Protein AF-A0AAV4FF34-F1 (afdb_monomer)

Foldseek 3Di:
DDDDDPDADDPPDPCRQVVQVVLVVVLVVVVCVVDPDVAAPVHPPDGQWDDDRPDIDGDHPDDDPVVSSQVSCVVSVDHDPPVPDDDDDDDPVDDPQQQDDDPHARPNQVSRLVVLLVVLVVQLVVCCCVVPVDPPDDPVVVVVCSVVGRVCSNCPVVVPHPDDPVVVVVSVVSSVVSSD

pLDDT: mean 90.12, std 7.84, range [55.66, 97.56]

InterPro domains:
  IPR000477 Reverse transcriptase domain [PF00078] (5-99)
  IPR000477 Reverse transcriptase domain [PS50878] (1-102)
  IPR043502 DNA/RNA polymerase superfamily [SSF56672] (5-92)

Organism: NCBI:txid1093978

Sequence (180 aa):
MPFMSNVGTPQGDSLSPVLFTIYLENALRDIRTTLPEPNSSYGREIPSEIAYADDVDFIGHDYANIAKIQETLEKYQLKVNTDKTEFTLLLKSEEDWKKVKKVGSLIDDNEDIERRKQLSFTALSRLNNLWLKDNKIKTATKVILYKSLVKSILLYNCSTWALTHTEEEKLNAFHRKQLK

Secondary structure (DSSP, 8-state):
-PPP--SS--TT-SSHHHHHHHHHHHHHHHHHHHSS-SS-TT-SSS-SEEEETTEEEE-SSS---HHHHHHHHHTTT----GGG-------TT--GGGG-EETTEESSHHHHHHHHHHHHHHHHHHTHIIIII--SS-HHHHHHHHIIIIIHHHTTTGGG----HHHHHHHHHHHHHTT-

Radius of gyration: 21.9 Å; Cα contacts (8 Å, |Δi|>4): 112; chains: 1; bounding box: 51×27×59 Å

Structure (mmCIF, N/CA/C/O backbone):
data_AF-A0AAV4FF34-F1
#
_entry.id   AF-A0AAV4FF34-F1
#
loop_
_atom_site.group_PDB
_atom_site.id
_atom_site.type_symbol
_atom_site.label_atom_id
_atom_site.label_alt_id
_atom_site.label_comp_id
_atom_site.label_asym_id
_atom_site.label_entit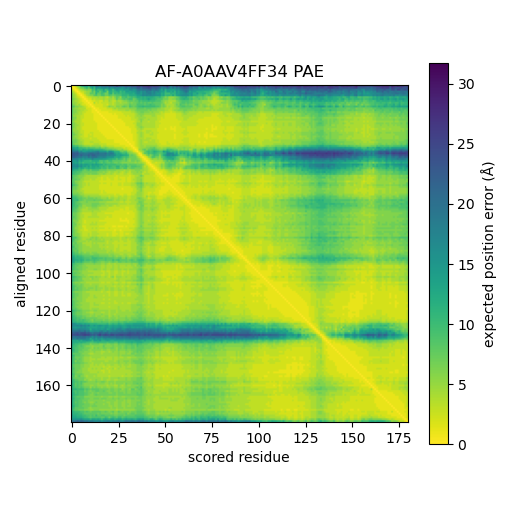y_id
_atom_site.label_seq_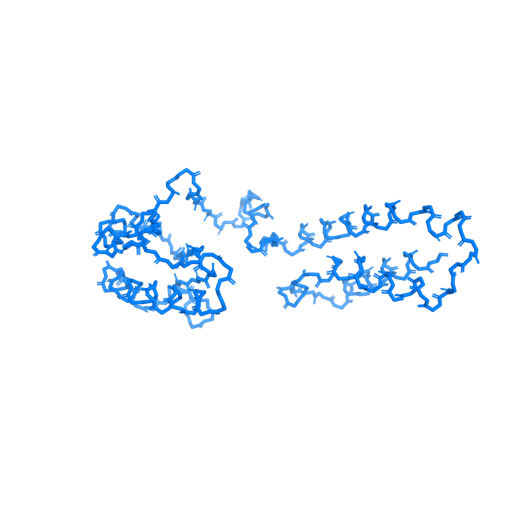id
_atom_site.pdbx_PDB_ins_code
_atom_site.Cartn_x
_atom_site.Cartn_y
_atom_site.Cartn_z
_atom_site.occupancy
_atom_site.B_iso_or_equiv
_atom_site.auth_seq_id
_atom_site.auth_comp_id
_atom_site.auth_asym_id
_atom_site.auth_atom_id
_atom_site.pdbx_PDB_model_num
ATOM 1 N N . MET A 1 1 ? -28.820 6.078 -32.213 1.00 55.66 1 MET A N 1
ATOM 2 C CA . MET A 1 1 ? -27.748 5.140 -32.609 1.00 55.66 1 MET A CA 1
ATOM 3 C C . MET A 1 1 ? -26.871 4.885 -31.395 1.00 55.66 1 MET A C 1
ATOM 5 O O . MET A 1 1 ? -26.610 5.857 -30.694 1.00 55.66 1 MET A O 1
ATOM 9 N N . PRO A 1 2 ? -26.475 3.637 -31.097 1.00 78.00 2 PRO A N 1
ATOM 10 C CA . PRO A 1 2 ? -25.522 3.378 -30.022 1.00 78.00 2 PRO A CA 1
ATOM 11 C C . PRO A 1 2 ? -24.141 3.938 -30.398 1.00 78.00 2 PRO A C 1
ATOM 13 O O . PRO A 1 2 ? -23.734 3.863 -31.557 1.00 78.00 2 PRO A O 1
ATOM 16 N N . PHE A 1 3 ? -23.438 4.520 -29.426 1.00 79.19 3 PHE A N 1
ATOM 17 C CA . PHE A 1 3 ? -22.052 4.958 -29.595 1.00 79.19 3 PHE A CA 1
ATOM 18 C C . PHE A 1 3 ? -21.136 3.729 -29.571 1.00 79.19 3 PHE A C 1
ATOM 20 O O . PHE A 1 3 ? -21.174 2.959 -28.614 1.00 79.19 3 PHE A O 1
ATOM 27 N N . MET A 1 4 ? -20.329 3.531 -30.617 1.00 80.31 4 MET A N 1
ATOM 28 C CA . MET A 1 4 ? -19.330 2.459 -30.647 1.00 80.31 4 MET A CA 1
ATOM 29 C C . MET A 1 4 ? -18.053 2.916 -29.943 1.00 80.31 4 MET A C 1
ATOM 31 O O . MET A 1 4 ? -17.486 3.948 -30.302 1.00 80.31 4 MET A O 1
ATOM 35 N N . SER A 1 5 ? -17.600 2.138 -28.960 1.00 79.88 5 SER A N 1
ATOM 36 C CA . SER A 1 5 ? -16.275 2.300 -28.363 1.00 79.88 5 SER A CA 1
ATOM 37 C C . SER A 1 5 ? -15.298 1.371 -29.073 1.00 79.88 5 SER A C 1
ATOM 39 O O . SER A 1 5 ? -15.450 0.155 -29.001 1.00 79.88 5 SER A O 1
ATOM 41 N N . ASN A 1 6 ? -14.312 1.943 -29.763 1.00 82.31 6 ASN A N 1
ATOM 42 C CA . ASN A 1 6 ? -13.320 1.183 -30.534 1.00 82.31 6 ASN A CA 1
ATOM 43 C C . ASN A 1 6 ? -11.992 0.991 -29.783 1.00 82.31 6 ASN A C 1
ATOM 45 O O . ASN A 1 6 ? -11.137 0.244 -30.247 1.00 82.31 6 ASN A O 1
ATOM 49 N N . VAL A 1 7 ? -11.802 1.682 -28.653 1.00 84.06 7 VAL A N 1
ATOM 50 C CA . VAL A 1 7 ? -10.577 1.641 -27.843 1.00 84.06 7 VAL A CA 1
ATOM 51 C C . VAL A 1 7 ? -10.954 1.568 -26.367 1.00 84.06 7 VAL A C 1
ATOM 53 O O . VAL A 1 7 ? -11.862 2.267 -25.917 1.00 84.06 7 VAL A O 1
ATOM 56 N N . GLY A 1 8 ? -10.233 0.730 -25.624 1.00 86.00 8 GLY A N 1
ATOM 57 C CA . GLY A 1 8 ? -10.429 0.526 -24.193 1.00 86.00 8 GLY A CA 1
ATOM 58 C C . GLY A 1 8 ? -11.494 -0.516 -23.853 1.00 86.00 8 GLY A C 1
ATOM 59 O O . GLY A 1 8 ? -12.148 -1.096 -24.719 1.00 86.00 8 GLY A O 1
ATOM 60 N N . THR A 1 9 ? -11.643 -0.764 -22.556 1.00 89.00 9 THR A N 1
ATOM 61 C CA . THR A 1 9 ? -12.609 -1.710 -21.997 1.00 89.00 9 THR A CA 1
ATOM 62 C C . THR A 1 9 ? -13.675 -0.955 -21.187 1.00 89.00 9 THR A C 1
ATOM 64 O O . THR A 1 9 ? -13.375 0.095 -20.608 1.00 89.00 9 THR A O 1
ATOM 67 N N . PRO A 1 10 ? -14.940 -1.417 -21.143 1.00 89.69 10 PRO A N 1
ATOM 68 C CA . PRO A 1 10 ? -15.988 -0.726 -20.394 1.00 89.69 10 PRO A CA 1
ATOM 69 C C . PRO A 1 10 ? -15.708 -0.715 -18.886 1.00 89.69 10 PRO A C 1
ATOM 71 O O . PRO A 1 10 ? -15.496 -1.765 -18.276 1.00 89.69 10 PRO A O 1
ATOM 74 N N . GLN A 1 11 ? -15.753 0.459 -18.254 1.00 88.88 11 GLN A N 1
ATOM 75 C CA . GLN A 1 11 ? -15.644 0.556 -16.797 1.00 88.88 11 GLN A CA 1
ATOM 76 C C . GLN A 1 11 ? -16.889 -0.043 -16.128 1.00 88.88 11 GLN A C 1
ATOM 78 O O . GLN A 1 11 ? -18.016 0.279 -16.497 1.00 88.88 11 GLN A O 1
ATOM 83 N N . GLY A 1 12 ? -16.678 -0.907 -15.132 1.00 90.38 12 GLY A N 1
ATOM 84 C CA . GLY A 1 12 ? -17.750 -1.608 -14.417 1.00 90.38 12 GLY A CA 1
ATOM 85 C C . GLY A 1 12 ? -18.105 -2.987 -14.983 1.00 90.38 12 GLY A C 1
ATOM 86 O O . GLY A 1 12 ? -18.835 -3.725 -14.326 1.00 90.38 12 GLY A O 1
ATOM 87 N N . ASP A 1 13 ? -17.563 -3.369 -16.144 1.00 93.31 13 ASP A N 1
ATOM 88 C CA . ASP A 1 13 ? -17.635 -4.753 -16.616 1.00 93.31 13 ASP A CA 1
ATOM 89 C C . ASP A 1 13 ? -16.657 -5.631 -15.818 1.00 93.31 13 ASP A C 1
ATOM 91 O O . ASP A 1 13 ? -15.498 -5.269 -15.606 1.00 93.31 13 ASP A O 1
ATOM 95 N N . SER A 1 14 ? -17.130 -6.794 -15.370 1.00 94.62 14 SER A N 1
ATOM 96 C CA . SER A 1 14 ? -16.353 -7.756 -14.583 1.00 94.62 14 SER A CA 1
ATOM 97 C C . SER A 1 14 ? -15.106 -8.305 -15.289 1.00 94.62 14 SER A C 1
ATOM 99 O O . SER A 1 14 ? -14.160 -8.698 -14.610 1.00 94.62 14 SER A O 1
ATOM 101 N N . LEU A 1 15 ? -15.083 -8.335 -16.627 1.00 94.81 15 LEU A N 1
ATOM 102 C CA . LEU A 1 15 ? -13.946 -8.831 -17.410 1.00 94.81 15 LEU A CA 1
ATOM 103 C C . LEU A 1 15 ? -12.911 -7.744 -17.708 1.00 94.81 15 LEU A C 1
ATOM 105 O O . LEU A 1 15 ? -11.736 -8.061 -17.904 1.00 94.81 15 LEU A O 1
ATOM 109 N N . SER A 1 16 ? -13.318 -6.473 -17.715 1.00 94.62 16 SER A N 1
ATOM 110 C CA . SER A 1 16 ? -12.446 -5.348 -18.066 1.00 94.62 16 SER A CA 1
ATOM 111 C C . SER A 1 16 ? -11.141 -5.290 -17.264 1.00 94.62 16 SER A C 1
ATOM 113 O O . SER A 1 16 ? -10.102 -5.104 -17.901 1.00 94.62 16 SER A O 1
ATOM 115 N N . PRO A 1 17 ? -11.127 -5.485 -15.926 1.00 94.38 17 PRO A N 1
ATOM 116 C CA . PRO A 1 17 ? -9.884 -5.462 -15.157 1.00 94.38 17 PRO A CA 1
ATOM 117 C C . PRO A 1 17 ? -8.917 -6.570 -15.578 1.00 94.38 17 PRO A C 1
ATOM 119 O O . PRO A 1 17 ? -7.737 -6.309 -15.775 1.00 94.38 17 PRO A O 1
ATOM 122 N N . VAL A 1 18 ? -9.421 -7.792 -15.779 1.00 94.75 18 VAL A N 1
ATOM 123 C CA . VAL A 1 18 ? -8.594 -8.948 -16.158 1.00 94.75 18 VAL A CA 1
ATOM 124 C C . VAL A 1 18 ? -8.000 -8.752 -17.550 1.00 94.75 18 VAL A C 1
ATOM 126 O O . VAL A 1 18 ? -6.806 -8.972 -17.749 1.00 94.75 18 VAL A O 1
ATOM 129 N N . LEU A 1 19 ? -8.815 -8.295 -18.507 1.00 94.88 19 LEU A N 1
ATOM 130 C CA . LEU A 1 19 ? -8.357 -7.996 -19.864 1.00 94.88 19 LEU A CA 1
ATOM 131 C C . LEU A 1 19 ? -7.291 -6.899 -19.865 1.00 94.88 19 LEU A C 1
ATOM 133 O O . LEU A 1 19 ? -6.278 -7.038 -20.548 1.00 94.88 19 LEU A O 1
ATOM 137 N N . PHE A 1 20 ? -7.491 -5.842 -19.075 1.00 94.44 20 PHE A N 1
ATOM 138 C CA . PHE A 1 20 ? -6.508 -4.774 -18.937 1.00 94.44 20 PHE A CA 1
ATOM 139 C C . PHE A 1 20 ? -5.196 -5.281 -18.329 1.00 94.44 20 PHE A C 1
ATOM 141 O O . PHE A 1 20 ? -4.137 -4.981 -18.868 1.00 94.44 20 PHE A O 1
ATOM 148 N N . THR A 1 21 ? -5.241 -6.106 -17.277 1.00 94.94 21 THR A N 1
ATOM 149 C CA . THR A 1 21 ? -4.032 -6.695 -16.680 1.00 94.94 21 THR A CA 1
ATOM 150 C C . THR A 1 21 ? -3.264 -7.567 -17.674 1.00 94.94 21 THR A C 1
ATOM 152 O O . THR A 1 21 ? -2.046 -7.447 -17.764 1.00 94.94 21 THR A O 1
ATOM 155 N N . ILE A 1 22 ? -3.949 -8.412 -18.455 1.00 95.44 22 ILE A N 1
ATOM 156 C CA . ILE A 1 22 ? -3.302 -9.239 -19.492 1.00 95.44 22 ILE A CA 1
ATOM 157 C C . ILE A 1 22 ? -2.654 -8.352 -20.561 1.00 95.44 22 ILE A C 1
ATOM 159 O O . ILE A 1 22 ? -1.528 -8.610 -20.987 1.00 95.44 22 ILE A O 1
ATOM 163 N N . TYR A 1 23 ? -3.361 -7.304 -20.986 1.00 95.81 23 TYR A N 1
ATOM 164 C CA . TYR A 1 23 ? -2.869 -6.364 -21.985 1.00 95.81 23 TYR A CA 1
ATOM 165 C C . TYR A 1 23 ? -1.632 -5.600 -21.497 1.00 95.81 23 TYR A C 1
ATOM 167 O O . TYR A 1 23 ? -0.625 -5.538 -22.204 1.00 95.81 23 TYR A O 1
ATOM 175 N N . LEU A 1 24 ? -1.686 -5.074 -20.271 1.00 95.69 24 LEU A N 1
ATOM 176 C CA . LEU A 1 24 ? -0.581 -4.358 -19.643 1.00 95.69 24 LEU A CA 1
ATOM 177 C C . LEU A 1 24 ? 0.631 -5.271 -19.435 1.00 95.69 24 LEU A C 1
ATOM 179 O O . LEU A 1 24 ? 1.738 -4.874 -19.771 1.00 95.69 24 LEU A O 1
ATOM 183 N N . GLU A 1 25 ? 0.441 -6.507 -18.968 1.00 95.31 25 GLU A N 1
ATOM 184 C CA . GLU A 1 25 ? 1.533 -7.480 -18.819 1.00 95.31 25 GLU A CA 1
ATOM 185 C C . GLU A 1 25 ? 2.237 -7.759 -20.153 1.00 95.31 25 GLU A C 1
ATOM 187 O O . GLU A 1 25 ? 3.461 -7.876 -20.192 1.00 95.31 25 GLU A O 1
ATOM 192 N N . ASN A 1 26 ? 1.499 -7.819 -21.266 1.00 95.38 26 ASN A N 1
ATOM 193 C CA . ASN A 1 26 ? 2.127 -7.965 -22.577 1.00 95.38 26 ASN A CA 1
ATOM 194 C C . ASN A 1 26 ? 3.022 -6.761 -22.922 1.00 95.38 26 ASN A C 1
ATOM 196 O O . ASN A 1 26 ? 4.128 -6.950 -23.420 1.00 95.38 26 ASN A O 1
ATOM 200 N N . ALA A 1 27 ? 2.587 -5.540 -22.603 1.00 95.00 27 ALA A N 1
ATOM 201 C CA . ALA A 1 27 ? 3.406 -4.342 -22.780 1.00 95.00 27 ALA A CA 1
ATOM 202 C C . ALA A 1 27 ? 4.623 -4.307 -21.832 1.00 95.00 27 ALA A C 1
ATOM 204 O O . ALA A 1 27 ? 5.723 -3.932 -22.242 1.00 95.00 27 ALA A O 1
ATOM 205 N N . LEU A 1 28 ? 4.453 -4.749 -20.581 1.00 93.56 28 LEU A N 1
ATOM 206 C CA . LEU A 1 28 ? 5.531 -4.836 -19.592 1.00 93.56 28 LEU A CA 1
ATOM 207 C C . LEU A 1 28 ? 6.606 -5.847 -20.001 1.00 93.56 28 LEU A C 1
ATOM 209 O O . LEU A 1 28 ? 7.790 -5.591 -19.796 1.00 93.56 28 LEU A O 1
ATOM 213 N N . ARG A 1 29 ? 6.246 -6.961 -20.652 1.00 93.06 29 ARG A N 1
ATOM 214 C CA . ARG A 1 29 ? 7.235 -7.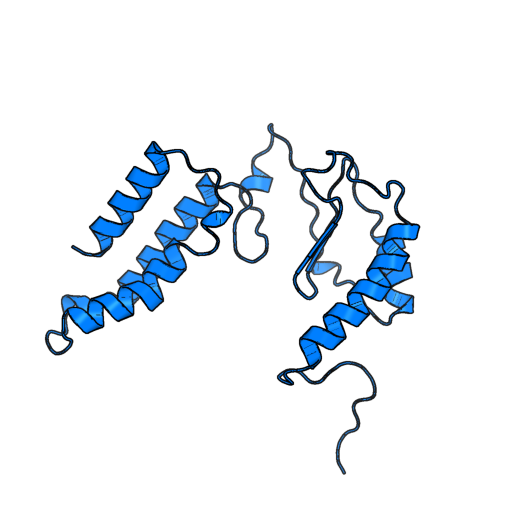906 -21.204 1.00 93.06 29 ARG A CA 1
ATOM 215 C C . ARG A 1 29 ? 8.183 -7.238 -22.186 1.00 93.06 29 ARG A C 1
ATOM 217 O O . ARG A 1 29 ? 9.389 -7.444 -22.074 1.00 93.06 29 ARG A O 1
ATOM 224 N N . ASP A 1 30 ? 7.660 -6.412 -23.084 1.00 93.31 30 ASP A N 1
ATOM 225 C CA . ASP A 1 30 ? 8.497 -5.661 -24.016 1.00 93.31 30 ASP A CA 1
ATOM 226 C C . ASP A 1 30 ? 9.367 -4.644 -23.278 1.00 93.31 30 ASP A C 1
ATOM 228 O O . ASP A 1 30 ? 10.564 -4.569 -23.554 1.00 93.31 30 ASP A O 1
ATOM 232 N N . ILE A 1 31 ? 8.823 -3.931 -22.284 1.00 91.19 31 ILE A N 1
ATOM 233 C CA . ILE A 1 31 ? 9.609 -3.011 -21.444 1.00 91.19 31 ILE A CA 1
ATOM 234 C C . ILE A 1 31 ? 10.779 -3.745 -20.787 1.00 91.19 31 ILE A C 1
ATOM 236 O O . ILE A 1 31 ? 11.908 -3.259 -20.846 1.00 91.19 31 ILE A O 1
ATOM 240 N N . ARG A 1 32 ? 10.564 -4.941 -20.233 1.00 89.12 32 ARG A N 1
ATOM 241 C CA . ARG A 1 32 ? 11.621 -5.733 -19.583 1.00 89.12 32 ARG A CA 1
ATOM 242 C C . ARG A 1 32 ? 12.756 -6.103 -20.543 1.00 89.12 32 ARG A C 1
ATOM 244 O O . ARG A 1 32 ? 13.902 -6.145 -20.113 1.00 89.12 32 ARG A O 1
ATOM 251 N N . THR A 1 33 ? 12.488 -6.281 -21.842 1.00 87.19 33 THR A N 1
ATOM 252 C CA . THR A 1 33 ? 13.562 -6.484 -22.843 1.00 87.19 33 THR A CA 1
ATOM 253 C C . THR A 1 33 ? 14.426 -5.240 -23.064 1.00 87.19 33 THR A C 1
ATOM 255 O O . THR A 1 33 ? 15.545 -5.329 -23.567 1.00 87.19 33 THR A O 1
ATOM 258 N N . THR A 1 34 ? 13.909 -4.067 -22.700 1.00 79.38 34 THR A N 1
ATOM 259 C CA . THR A 1 34 ? 14.596 -2.788 -22.858 1.00 79.38 34 THR A CA 1
ATOM 260 C C . THR A 1 34 ? 15.385 -2.354 -21.624 1.00 79.38 34 THR A C 1
ATOM 262 O O . THR A 1 34 ? 16.206 -1.436 -21.747 1.00 79.38 34 THR A O 1
ATOM 265 N N . LEU A 1 35 ? 15.143 -2.983 -20.471 1.00 75.31 35 LEU A N 1
ATOM 266 C CA . LEU A 1 35 ? 15.808 -2.685 -19.207 1.00 75.31 35 LEU A CA 1
ATOM 267 C C . LEU A 1 35 ? 17.119 -3.487 -19.071 1.00 75.31 35 LEU A C 1
ATOM 269 O O . LEU A 1 35 ? 17.202 -4.616 -19.552 1.00 75.31 35 LEU A O 1
ATOM 273 N N . PRO A 1 36 ? 18.164 -2.902 -18.457 1.00 62.97 36 PRO A N 1
ATOM 274 C CA . PRO A 1 36 ? 19.517 -3.464 -18.460 1.00 62.97 36 PRO A CA 1
ATOM 275 C C . PRO A 1 36 ? 19.678 -4.735 -17.613 1.00 62.97 36 PRO A C 1
ATOM 277 O O . PRO A 1 36 ? 20.542 -5.550 -17.929 1.00 62.97 36 PRO A O 1
ATOM 280 N N . GLU A 1 37 ? 18.857 -4.935 -16.577 1.00 66.69 37 GLU A N 1
ATOM 281 C CA . GLU A 1 37 ? 18.932 -6.115 -15.713 1.00 66.69 37 GLU A CA 1
ATOM 282 C C . GLU A 1 37 ? 17.602 -6.888 -15.710 1.00 66.69 37 GLU A C 1
ATOM 284 O O . GLU A 1 37 ? 16.578 -6.352 -15.284 1.00 66.69 37 GLU A O 1
ATOM 289 N N . PRO A 1 38 ? 17.584 -8.164 -16.149 1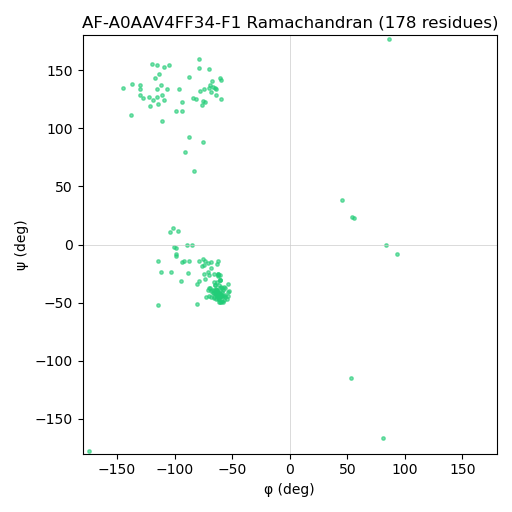.00 58.69 38 PRO A N 1
ATOM 290 C CA . PRO A 1 38 ? 16.386 -9.002 -16.068 1.00 58.69 38 PRO A CA 1
ATOM 291 C C . PRO A 1 38 ? 16.086 -9.464 -14.633 1.00 58.69 38 PRO A C 1
ATOM 293 O O . PRO A 1 38 ? 14.998 -9.964 -14.363 1.00 58.69 38 PRO A O 1
ATOM 296 N N . ASN A 1 39 ? 17.051 -9.312 -13.720 1.00 64.81 39 ASN A N 1
ATOM 297 C CA . ASN A 1 39 ? 16.944 -9.664 -12.310 1.00 64.81 39 ASN A CA 1
ATOM 298 C C . ASN A 1 39 ? 17.040 -8.399 -11.458 1.00 64.81 39 ASN A C 1
ATOM 300 O O . ASN A 1 39 ? 17.667 -7.426 -11.859 1.00 64.81 39 ASN A O 1
ATOM 304 N N . SER A 1 40 ? 16.457 -8.431 -10.265 1.00 76.69 40 SER A N 1
ATOM 305 C CA . SER A 1 40 ? 16.599 -7.332 -9.315 1.00 76.69 40 SER A CA 1
ATOM 306 C C . SER A 1 40 ? 18.036 -7.173 -8.836 1.00 76.69 40 SER A C 1
ATOM 308 O O . SER A 1 40 ? 18.673 -8.145 -8.412 1.00 76.69 40 SER A O 1
ATOM 310 N N . SER A 1 41 ? 18.501 -5.924 -8.816 1.00 79.00 41 SER A N 1
ATOM 311 C CA . SER A 1 41 ? 19.799 -5.535 -8.262 1.00 79.00 41 SER A CA 1
ATOM 312 C C . SER A 1 41 ? 19.912 -5.816 -6.752 1.00 79.00 41 SER A C 1
ATOM 314 O O . SER A 1 41 ? 21.007 -5.856 -6.200 1.00 79.00 41 SER A O 1
ATOM 316 N N . TYR A 1 42 ? 18.785 -6.089 -6.086 1.00 81.38 42 TYR A N 1
ATOM 317 C CA . TYR A 1 42 ? 18.692 -6.441 -4.667 1.00 81.38 42 TYR A CA 1
ATOM 318 C C . TYR A 1 42 ? 18.498 -7.951 -4.422 1.00 81.38 42 TYR A C 1
ATOM 320 O O . TYR A 1 42 ? 18.155 -8.372 -3.318 1.00 81.38 42 TYR A O 1
ATOM 328 N N . GLY A 1 43 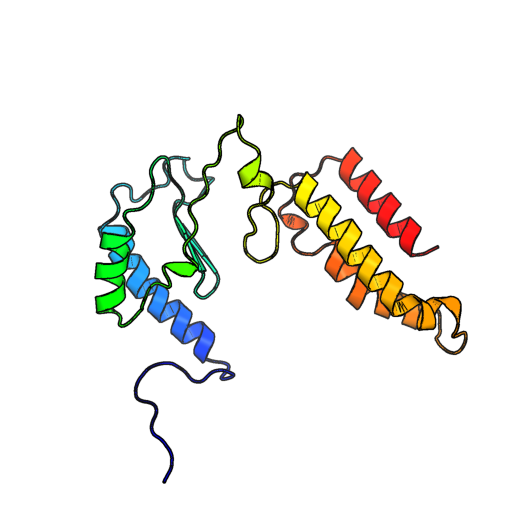? 18.717 -8.793 -5.437 1.00 80.50 43 GLY A N 1
ATOM 329 C CA . GLY A 1 43 ? 18.556 -10.244 -5.335 1.00 80.50 43 GLY A CA 1
ATOM 330 C C . GLY A 1 43 ? 17.102 -10.707 -5.478 1.00 80.50 43 GLY A C 1
ATOM 331 O O . GLY A 1 43 ? 16.236 -9.974 -5.936 1.00 80.50 43 GLY A O 1
ATOM 332 N N . ARG A 1 44 ? 16.810 -11.966 -5.123 1.00 77.44 44 ARG A N 1
ATOM 333 C CA . ARG A 1 44 ? 15.472 -12.563 -5.344 1.00 77.44 44 ARG A CA 1
ATOM 334 C C . ARG A 1 44 ? 14.393 -12.074 -4.373 1.00 77.44 44 ARG A C 1
ATOM 336 O O . ARG A 1 44 ? 13.226 -12.384 -4.579 1.00 77.44 44 ARG A O 1
ATOM 343 N N . GLU A 1 45 ? 14.786 -11.388 -3.305 1.00 81.50 45 GLU A N 1
ATOM 344 C CA . GLU A 1 45 ? 13.889 -10.994 -2.213 1.00 81.50 45 GLU A CA 1
ATOM 345 C C . GLU A 1 45 ? 13.070 -9.747 -2.554 1.00 81.50 45 GLU A C 1
ATOM 347 O O . GLU A 1 45 ? 11.909 -9.650 -2.163 1.00 81.50 45 GLU A O 1
ATOM 352 N N . ILE A 1 46 ? 13.652 -8.818 -3.317 1.00 83.94 46 ILE A N 1
ATOM 353 C CA . ILE A 1 46 ? 12.993 -7.585 -3.750 1.00 83.94 46 ILE A CA 1
ATOM 354 C C . ILE A 1 46 ? 12.835 -7.654 -5.268 1.00 83.94 46 ILE A C 1
ATOM 356 O O . ILE A 1 46 ? 13.846 -7.779 -5.950 1.00 83.94 46 ILE A O 1
ATOM 360 N N . PRO A 1 47 ? 11.620 -7.584 -5.829 1.00 86.69 47 PRO A N 1
ATOM 361 C CA . PRO A 1 47 ? 11.432 -7.564 -7.276 1.00 86.69 47 PRO A CA 1
ATOM 362 C C . PRO A 1 47 ? 11.911 -6.235 -7.886 1.00 86.69 47 PRO A C 1
ATOM 364 O O . PRO A 1 47 ? 11.857 -5.194 -7.239 1.00 86.69 47 PRO A O 1
ATOM 367 N N . SER A 1 48 ? 12.351 -6.260 -9.146 1.00 86.69 48 SER A N 1
ATOM 368 C CA . SER A 1 48 ? 12.733 -5.055 -9.905 1.00 86.69 48 SER A CA 1
ATOM 369 C C . SER A 1 48 ? 11.534 -4.274 -10.449 1.00 86.69 48 SER A C 1
ATOM 371 O O . SER A 1 48 ? 11.679 -3.130 -10.873 1.00 86.69 48 SER A O 1
ATOM 373 N N . GLU A 1 49 ? 10.354 -4.890 -10.447 1.00 89.88 49 GLU A N 1
ATOM 374 C CA . GLU A 1 49 ? 9.106 -4.326 -10.948 1.00 89.88 49 GLU A CA 1
ATOM 375 C C . GLU A 1 49 ? 7.949 -4.808 -10.067 1.00 89.88 49 GLU A C 1
ATOM 377 O O . GLU A 1 49 ? 7.856 -5.995 -9.740 1.00 89.88 49 GLU A O 1
ATOM 382 N N . ILE A 1 50 ? 7.063 -3.894 -9.681 1.00 90.44 50 ILE A N 1
ATOM 383 C CA . ILE A 1 50 ? 5.823 -4.194 -8.962 1.00 90.44 50 ILE A CA 1
ATOM 384 C C . ILE A 1 50 ? 4.687 -3.481 -9.688 1.00 90.44 50 ILE A C 1
ATOM 386 O O . ILE A 1 50 ? 4.808 -2.305 -10.017 1.00 90.44 50 ILE A O 1
ATOM 390 N N . ALA A 1 51 ? 3.578 -4.180 -9.921 1.00 92.50 51 ALA A N 1
ATOM 391 C CA . ALA A 1 51 ? 2.419 -3.625 -10.610 1.00 92.50 51 ALA A CA 1
ATOM 392 C C . ALA A 1 51 ? 1.125 -3.884 -9.827 1.00 92.50 51 ALA A C 1
ATOM 394 O O . ALA A 1 51 ? 0.887 -4.993 -9.341 1.00 92.50 51 ALA A O 1
ATOM 395 N N . TYR A 1 52 ? 0.270 -2.867 -9.741 1.00 92.75 52 TYR A N 1
ATOM 396 C CA . TYR A 1 52 ? -1.082 -2.950 -9.201 1.00 92.75 52 TYR A CA 1
ATOM 397 C C . TYR A 1 52 ? -2.042 -2.146 -10.083 1.00 92.75 52 TYR A C 1
ATOM 399 O O . TYR A 1 52 ? -2.002 -0.921 -10.101 1.00 92.75 52 TYR A O 1
ATOM 407 N N . ALA A 1 53 ? -2.942 -2.839 -10.788 1.00 92.12 53 ALA A N 1
ATOM 408 C CA . ALA A 1 53 ? -3.787 -2.231 -11.819 1.00 92.12 53 ALA A CA 1
ATOM 409 C C . ALA A 1 53 ? -2.943 -1.458 -12.855 1.00 92.12 53 ALA A C 1
ATOM 411 O O . ALA A 1 53 ? -2.195 -2.097 -13.588 1.00 92.12 53 ALA A O 1
ATOM 412 N N . ASP A 1 54 ? -3.081 -0.134 -12.943 1.00 92.62 54 ASP A N 1
ATOM 413 C CA . ASP A 1 54 ? -2.302 0.754 -13.814 1.00 92.62 54 ASP A CA 1
ATOM 414 C C . ASP A 1 54 ? -1.046 1.344 -13.150 1.00 92.62 54 ASP A C 1
ATOM 416 O O . ASP A 1 54 ? -0.174 1.849 -13.859 1.00 92.62 54 ASP A O 1
ATOM 420 N N . ASP A 1 55 ? -0.922 1.251 -11.823 1.00 93.44 55 ASP A N 1
ATOM 421 C CA . ASP A 1 55 ? 0.266 1.697 -11.097 1.00 93.44 55 ASP A CA 1
ATOM 422 C C . ASP A 1 55 ? 1.395 0.671 -11.281 1.00 93.44 55 ASP A C 1
ATOM 424 O O . ASP A 1 55 ? 1.260 -0.495 -10.900 1.00 93.44 55 ASP A O 1
ATOM 428 N N . VAL A 1 56 ? 2.523 1.103 -11.852 1.00 93.38 56 VAL A N 1
ATOM 429 C CA . VAL A 1 56 ? 3.727 0.280 -12.042 1.00 93.38 56 VAL A CA 1
ATOM 430 C C . VAL A 1 56 ? 4.932 1.014 -11.467 1.00 93.38 56 VAL A C 1
ATOM 432 O O . VAL A 1 56 ? 5.207 2.154 -11.839 1.00 93.38 56 VAL A O 1
ATOM 435 N N . ASP A 1 57 ? 5.663 0.340 -10.585 1.00 92.25 57 ASP A N 1
ATOM 436 C CA . ASP A 1 57 ? 6.874 0.833 -9.940 1.00 92.25 57 ASP A CA 1
ATOM 437 C C . ASP A 1 57 ? 8.083 -0.006 -10.367 1.00 92.25 57 ASP A C 1
ATOM 439 O O . ASP A 1 57 ? 8.042 -1.237 -10.336 1.00 92.25 57 ASP A O 1
ATOM 443 N N . PHE A 1 58 ? 9.180 0.668 -10.714 1.00 91.00 58 PHE A N 1
ATOM 444 C CA . PHE A 1 58 ? 10.473 0.045 -10.997 1.00 91.00 58 PHE A CA 1
ATOM 445 C C . PHE A 1 58 ? 11.436 0.315 -9.840 1.00 91.00 58 PHE A C 1
ATOM 447 O O . PHE A 1 58 ? 11.548 1.450 -9.375 1.00 91.00 58 PHE A O 1
ATOM 454 N N . ILE A 1 59 ? 12.136 -0.723 -9.383 1.00 89.69 59 ILE A N 1
ATOM 455 C CA . ILE A 1 59 ? 13.024 -0.683 -8.217 1.00 89.69 59 ILE A CA 1
ATOM 456 C C . ILE A 1 59 ? 14.429 -1.093 -8.655 1.00 89.69 59 ILE A C 1
ATOM 458 O O . ILE A 1 59 ? 14.625 -2.158 -9.238 1.00 89.69 59 ILE A O 1
ATOM 462 N N . GLY A 1 60 ? 15.418 -0.256 -8.349 1.00 88.75 60 GLY A N 1
ATOM 463 C CA . GLY A 1 60 ? 16.814 -0.488 -8.705 1.00 88.75 60 GLY A CA 1
ATOM 464 C C . GLY A 1 60 ? 17.740 0.565 -8.103 1.00 88.75 60 GLY A C 1
ATOM 465 O O . GLY A 1 60 ? 17.297 1.445 -7.366 1.00 88.75 60 GLY A O 1
ATOM 466 N N . HIS A 1 61 ? 19.031 0.465 -8.419 1.00 86.75 61 HIS A N 1
ATOM 467 C CA . HIS A 1 61 ? 20.034 1.444 -7.986 1.00 86.75 61 HIS A CA 1
ATOM 468 C C . HIS A 1 61 ? 19.970 2.765 -8.758 1.00 86.75 61 HIS A C 1
ATOM 470 O O . HIS A 1 61 ? 20.349 3.802 -8.220 1.00 86.75 61 HIS A O 1
ATOM 476 N N . ASP A 1 62 ? 19.461 2.722 -9.988 1.00 85.69 62 ASP A N 1
ATOM 477 C CA . ASP A 1 62 ? 19.332 3.867 -10.879 1.00 85.69 62 ASP A CA 1
ATOM 478 C C . ASP A 1 62 ? 17.868 4.105 -11.250 1.00 85.69 62 ASP A C 1
ATOM 480 O O . ASP A 1 62 ? 17.040 3.188 -11.253 1.00 85.69 62 ASP A O 1
ATOM 484 N N . TYR A 1 63 ? 17.551 5.346 -11.616 1.00 86.62 63 TYR A N 1
ATOM 485 C CA . TYR A 1 63 ? 16.227 5.675 -12.127 1.00 86.62 63 TYR A CA 1
ATOM 486 C C . TYR A 1 63 ? 15.948 4.949 -13.443 1.00 86.62 63 TYR A C 1
ATOM 488 O O . TYR A 1 63 ? 16.758 4.963 -14.374 1.00 86.62 63 TYR A O 1
ATOM 496 N N . ALA A 1 64 ? 14.754 4.365 -13.543 1.00 85.50 64 ALA A N 1
ATOM 497 C CA . ALA A 1 64 ? 14.285 3.780 -14.786 1.00 85.50 64 ALA A CA 1
ATOM 498 C C . ALA A 1 64 ? 14.218 4.843 -15.895 1.00 85.50 64 ALA A C 1
ATOM 500 O O . ALA A 1 64 ? 13.819 5.990 -15.674 1.00 85.50 64 ALA A O 1
ATOM 501 N N . ASN A 1 65 ? 14.584 4.454 -17.117 1.00 88.38 65 ASN A N 1
ATOM 502 C CA . ASN A 1 65 ? 14.527 5.349 -18.267 1.00 88.38 65 ASN A CA 1
ATOM 503 C C . ASN A 1 65 ? 13.069 5.529 -18.729 1.00 88.38 65 ASN A C 1
ATOM 505 O O . ASN A 1 65 ? 12.587 4.804 -19.603 1.00 88.38 65 ASN A O 1
ATOM 509 N N . ILE A 1 66 ? 12.376 6.508 -18.138 1.00 88.69 66 ILE A N 1
ATOM 510 C CA . ILE A 1 66 ? 10.958 6.793 -18.409 1.00 88.69 66 ILE A CA 1
ATOM 511 C C . ILE A 1 66 ? 10.696 7.079 -19.890 1.00 88.69 66 ILE A C 1
ATOM 513 O O . ILE A 1 66 ? 9.684 6.628 -20.416 1.00 88.69 66 ILE A O 1
ATOM 517 N N . ALA A 1 67 ? 11.614 7.751 -20.592 1.00 90.12 67 ALA A N 1
ATOM 518 C CA . ALA A 1 67 ? 11.445 8.034 -22.017 1.00 90.12 67 ALA A CA 1
ATOM 519 C C . ALA A 1 67 ? 11.352 6.742 -22.849 1.00 90.12 67 ALA A C 1
ATOM 521 O O . ALA A 1 67 ? 10.483 6.616 -23.709 1.00 90.12 67 ALA A O 1
ATOM 522 N N . LYS A 1 68 ? 12.194 5.748 -22.541 1.00 89.81 68 LYS A N 1
ATOM 523 C CA . LYS A 1 68 ? 12.183 4.439 -23.215 1.00 89.81 68 LYS A CA 1
ATOM 524 C C . LYS A 1 68 ? 10.942 3.611 -22.869 1.00 89.81 68 LYS A C 1
ATOM 526 O O . LYS A 1 68 ? 10.386 2.923 -23.727 1.00 89.81 68 LYS A O 1
ATOM 531 N N . ILE A 1 69 ? 10.498 3.689 -21.613 1.00 91.25 69 ILE A N 1
ATOM 532 C CA . ILE A 1 69 ? 9.254 3.054 -21.159 1.00 91.25 69 ILE A CA 1
ATOM 533 C C . ILE A 1 69 ? 8.066 3.652 -21.915 1.00 91.25 69 ILE A C 1
ATOM 535 O O . ILE A 1 69 ? 7.248 2.909 -22.452 1.00 91.25 69 ILE A O 1
ATOM 539 N N . GLN A 1 70 ? 8.005 4.980 -22.022 1.00 93.19 70 GLN A N 1
ATOM 540 C CA . GLN A 1 70 ? 6.940 5.676 -22.733 1.00 93.19 70 GLN A CA 1
ATOM 541 C C . GLN A 1 70 ? 6.912 5.302 -24.222 1.00 93.19 70 GLN A C 1
ATOM 543 O O . GLN A 1 70 ? 5.855 4.925 -24.718 1.00 93.19 70 GLN A O 1
ATOM 548 N N . GLU A 1 71 ? 8.060 5.308 -24.907 1.00 93.62 71 GLU A N 1
ATOM 549 C CA . GLU A 1 71 ? 8.162 4.875 -26.311 1.00 93.62 71 GLU A CA 1
ATOM 550 C C . GLU A 1 71 ? 7.634 3.442 -26.510 1.00 93.62 71 GLU A C 1
ATOM 552 O O . GLU A 1 71 ? 7.001 3.118 -27.517 1.00 93.62 71 GLU A O 1
ATOM 557 N N . THR A 1 72 ? 7.877 2.561 -25.537 1.00 93.44 72 THR A N 1
ATOM 558 C CA . THR A 1 72 ? 7.397 1.177 -25.588 1.00 93.44 72 THR A CA 1
ATOM 559 C C . THR A 1 72 ? 5.888 1.099 -25.360 1.00 93.44 72 THR A C 1
ATOM 561 O O . THR A 1 72 ? 5.201 0.436 -26.133 1.00 93.44 72 THR A O 1
ATOM 564 N N . LEU A 1 73 ? 5.351 1.808 -24.363 1.00 94.44 73 LEU A N 1
ATOM 565 C CA . LEU A 1 73 ? 3.913 1.836 -24.057 1.00 94.44 73 LEU A CA 1
ATOM 566 C C . LEU A 1 73 ? 3.072 2.477 -25.166 1.00 94.44 73 LEU A C 1
ATOM 568 O O . LEU A 1 73 ? 1.952 2.030 -25.419 1.00 94.44 73 LEU A O 1
ATOM 572 N N 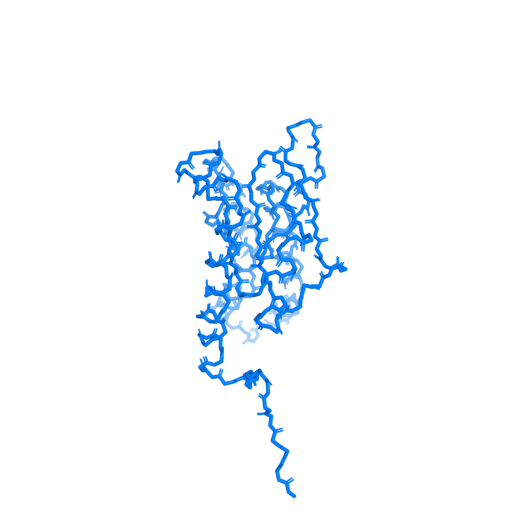. GLU A 1 74 ? 3.615 3.457 -25.887 1.00 94.69 74 GLU A N 1
ATOM 573 C CA . GLU A 1 74 ? 2.931 4.092 -27.017 1.00 94.69 74 GLU A CA 1
ATOM 574 C C . GLU A 1 74 ? 2.606 3.090 -28.141 1.00 94.69 74 GLU A C 1
ATOM 576 O O . GLU A 1 74 ? 1.552 3.198 -28.772 1.00 94.69 74 GLU A O 1
ATOM 581 N N . LYS A 1 75 ? 3.425 2.041 -28.330 1.00 94.81 75 LYS A N 1
ATOM 582 C CA . LYS A 1 75 ? 3.147 0.931 -29.274 1.00 94.81 75 LYS A CA 1
ATOM 583 C C . LYS A 1 75 ? 1.884 0.150 -28.900 1.00 94.81 75 LYS A C 1
ATOM 585 O O . LYS A 1 75 ? 1.219 -0.413 -29.767 1.00 94.81 75 LYS A O 1
ATOM 590 N N . TYR A 1 76 ? 1.544 0.162 -27.615 1.00 94.75 76 TYR A N 1
ATOM 591 C CA . TYR A 1 76 ? 0.355 -0.442 -27.024 1.00 94.75 76 TYR A CA 1
ATOM 592 C C . TYR A 1 76 ? -0.783 0.570 -26.833 1.00 94.75 76 TYR A C 1
ATOM 594 O O . TYR A 1 76 ? -1.749 0.289 -26.134 1.00 94.75 76 TYR A O 1
ATOM 602 N N . GLN A 1 77 ? -0.692 1.772 -27.416 1.00 94.38 77 GLN A N 1
ATOM 603 C CA . GLN A 1 77 ? -1.690 2.836 -27.225 1.00 94.38 77 GLN A CA 1
ATOM 604 C C . GLN A 1 77 ? -1.910 3.184 -25.737 1.00 94.38 77 GLN A C 1
ATOM 606 O O . GLN A 1 77 ? -2.949 3.731 -25.361 1.00 94.38 77 GLN A O 1
ATOM 611 N N . LEU A 1 78 ? -0.925 2.877 -24.887 1.00 94.38 78 LEU A N 1
ATOM 612 C CA . LEU A 1 78 ? -0.906 3.216 -23.474 1.00 94.38 78 LEU A CA 1
ATOM 613 C C . LEU A 1 78 ? -0.098 4.497 -23.300 1.00 94.38 78 LEU A C 1
ATOM 615 O O . LEU A 1 78 ? 0.989 4.651 -23.855 1.00 94.38 78 LEU A O 1
ATOM 619 N N . LYS A 1 79 ? -0.636 5.427 -22.515 1.00 93.62 79 LYS A N 1
ATOM 620 C CA . LYS A 1 79 ? -0.004 6.717 -22.255 1.00 93.62 79 LYS A CA 1
ATOM 621 C C . LYS A 1 79 ? 0.364 6.825 -20.783 1.00 93.62 79 LYS A C 1
ATOM 623 O O . LYS A 1 79 ? -0.502 6.691 -19.922 1.00 93.62 79 LYS A O 1
ATOM 628 N N . VAL A 1 80 ? 1.629 7.134 -20.511 1.00 92.88 80 VAL A N 1
ATOM 629 C CA . VAL A 1 80 ? 2.100 7.437 -19.156 1.00 92.88 80 VAL A CA 1
ATOM 630 C C . VAL A 1 80 ? 1.540 8.786 -18.712 1.00 92.88 80 VAL A C 1
ATOM 632 O O . VAL A 1 80 ? 1.571 9.767 -19.458 1.00 92.88 80 VAL A O 1
ATOM 635 N N . ASN A 1 81 ? 1.032 8.844 -17.483 1.00 93.31 81 ASN A N 1
ATOM 636 C CA . ASN A 1 81 ? 0.669 10.102 -16.848 1.00 93.31 81 ASN A CA 1
ATOM 637 C C . ASN A 1 81 ? 1.891 10.687 -16.131 1.00 93.31 81 ASN A C 1
ATOM 639 O O . ASN A 1 81 ? 2.134 10.378 -14.967 1.00 93.31 81 ASN A O 1
ATOM 643 N N . THR A 1 82 ? 2.637 11.538 -16.834 1.00 90.06 82 THR A N 1
ATOM 644 C CA . THR A 1 82 ? 3.868 12.162 -16.328 1.00 90.06 82 THR A CA 1
ATOM 645 C C . THR A 1 82 ? 3.646 13.015 -15.084 1.00 90.06 82 THR A C 1
ATOM 647 O O . THR A 1 82 ? 4.529 13.076 -14.238 1.00 90.06 82 THR A O 1
ATOM 650 N N . ASP A 1 83 ? 2.467 13.627 -14.933 1.00 92.94 83 ASP A N 1
ATOM 651 C CA . ASP A 1 83 ? 2.144 14.478 -13.779 1.00 92.94 83 ASP A CA 1
ATOM 652 C C . ASP A 1 83 ? 1.960 13.663 -12.492 1.00 92.94 83 ASP A C 1
ATOM 654 O O . ASP A 1 83 ? 2.094 14.191 -11.391 1.00 92.94 83 ASP A O 1
ATOM 658 N N . LYS A 1 84 ? 1.629 12.374 -12.633 1.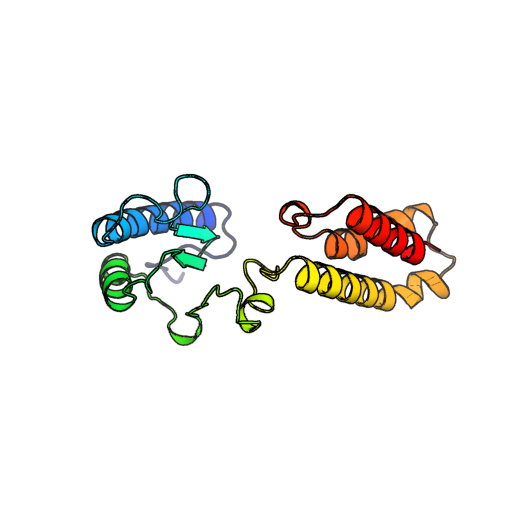00 90.88 84 LYS A N 1
ATOM 659 C CA . LYS A 1 84 ? 1.502 11.421 -11.523 1.00 90.88 84 LYS A CA 1
ATOM 660 C C . LYS A 1 84 ? 2.739 10.544 -11.336 1.00 90.88 84 LYS A C 1
ATOM 662 O O . LYS A 1 84 ? 2.780 9.771 -10.385 1.00 90.88 84 LYS A O 1
ATOM 667 N N . THR A 1 85 ? 3.707 10.594 -12.250 1.00 92.12 85 THR A N 1
ATOM 668 C CA . THR A 1 85 ? 4.938 9.809 -12.134 1.00 92.12 85 THR A CA 1
ATOM 669 C C . THR A 1 85 ? 5.826 10.422 -11.056 1.00 92.12 85 THR A C 1
ATOM 671 O O . THR A 1 85 ? 6.209 11.586 -11.138 1.00 92.12 85 THR A O 1
ATOM 674 N N . GLU A 1 86 ? 6.170 9.624 -10.050 1.00 92.50 86 GLU A N 1
ATOM 675 C CA . GLU A 1 86 ? 6.963 10.049 -8.898 1.00 92.50 86 GLU A CA 1
ATOM 676 C C . GLU A 1 86 ? 8.291 9.288 -8.853 1.00 92.50 86 GLU A C 1
ATOM 678 O O . GLU A 1 86 ? 8.348 8.090 -9.133 1.00 92.50 86 GLU A O 1
ATOM 683 N N . PHE A 1 87 ? 9.357 9.973 -8.442 1.00 91.75 87 PHE A N 1
ATOM 684 C CA . PHE A 1 87 ? 10.662 9.370 -8.186 1.00 91.75 87 PHE A CA 1
ATOM 685 C C . PHE A 1 87 ? 10.923 9.380 -6.685 1.00 91.75 87 PHE A C 1
ATOM 687 O O . PHE A 1 87 ? 10.865 10.429 -6.048 1.00 91.75 87 PHE A O 1
ATOM 694 N N . THR A 1 88 ? 11.194 8.208 -6.114 1.00 93.31 88 THR A N 1
ATOM 695 C CA . THR A 1 88 ? 11.459 8.061 -4.680 1.00 93.31 88 THR A CA 1
ATOM 696 C C . THR A 1 88 ? 12.856 7.511 -4.467 1.00 93.31 88 THR A C 1
ATOM 698 O O . THR A 1 88 ? 13.191 6.444 -4.974 1.00 93.31 88 THR A O 1
ATOM 701 N N . LEU A 1 89 ? 13.657 8.228 -3.683 1.00 93.19 89 LEU A N 1
ATOM 702 C CA . LEU A 1 89 ? 14.996 7.809 -3.302 1.00 93.19 89 LEU A CA 1
ATOM 703 C C . LEU A 1 89 ? 14.968 7.190 -1.898 1.00 93.19 89 LEU A C 1
ATOM 705 O O . LEU A 1 89 ? 14.678 7.868 -0.913 1.00 93.19 89 LEU A O 1
ATOM 709 N N . LEU A 1 90 ? 15.270 5.893 -1.807 1.00 91.00 90 LEU A N 1
ATOM 710 C CA . LEU A 1 90 ? 15.288 5.145 -0.546 1.00 91.00 90 LEU A CA 1
ATOM 711 C C . LEU A 1 90 ? 16.685 5.182 0.084 1.00 91.00 90 LEU A C 1
ATOM 713 O O . LEU A 1 90 ? 17.463 4.235 -0.027 1.00 91.00 90 LEU A O 1
ATOM 717 N N . LEU A 1 91 ? 17.013 6.290 0.749 1.00 91.50 91 LEU A N 1
ATOM 718 C CA . LEU A 1 91 ? 18.260 6.440 1.499 1.00 91.50 91 LEU A CA 1
ATOM 719 C C . LEU A 1 91 ? 17.996 6.509 2.999 1.00 91.50 91 LEU A C 1
ATOM 721 O O . LEU A 1 91 ? 17.124 7.236 3.462 1.00 91.50 91 LEU A O 1
ATOM 725 N N . LYS A 1 92 ? 18.824 5.808 3.782 1.00 89.50 92 LYS A N 1
ATOM 726 C CA . LYS A 1 92 ? 18.740 5.826 5.251 1.00 89.50 92 LYS A CA 1
ATOM 727 C C . LYS A 1 92 ? 18.994 7.217 5.852 1.00 89.50 92 LYS A C 1
ATOM 729 O O . LYS A 1 92 ? 18.525 7.488 6.952 1.00 89.50 92 LYS A O 1
ATOM 734 N N . SER A 1 93 ? 19.764 8.062 5.165 1.00 93.25 93 SER A N 1
ATOM 735 C CA . SER A 1 93 ? 20.034 9.444 5.579 1.00 93.25 93 SER A CA 1
ATOM 736 C C . SER A 1 93 ? 18.854 10.388 5.354 1.00 93.25 93 SER A C 1
ATOM 738 O O . SER A 1 93 ? 18.841 11.463 5.941 1.00 93.25 93 SER A O 1
ATOM 740 N N . GLU A 1 94 ? 17.889 9.993 4.525 1.00 91.75 94 GLU A N 1
ATOM 741 C CA . GLU A 1 94 ? 16.745 10.812 4.135 1.00 91.75 94 GLU A CA 1
ATOM 742 C C . GLU A 1 94 ? 15.477 10.345 4.855 1.00 91.75 94 GLU A C 1
ATOM 744 O O . GLU A 1 94 ? 15.339 9.175 5.224 1.00 91.75 94 GLU A O 1
ATOM 749 N N . GLU A 1 95 ? 14.521 11.256 5.032 1.00 93.38 95 GLU A N 1
ATOM 750 C CA . GLU A 1 95 ? 13.232 10.947 5.666 1.00 93.38 95 GLU A CA 1
ATOM 751 C C . GLU A 1 95 ? 12.032 11.077 4.725 1.00 93.38 95 GLU A C 1
ATOM 753 O O . GLU A 1 95 ? 10.956 10.573 5.046 1.00 93.38 95 GLU A O 1
ATOM 758 N N . ASP A 1 96 ? 12.195 11.704 3.558 1.00 93.88 96 ASP A N 1
ATOM 759 C CA . ASP A 1 96 ? 11.084 11.989 2.642 1.00 93.88 96 ASP A CA 1
ATOM 760 C C . ASP A 1 96 ? 10.369 10.717 2.172 1.00 93.88 96 ASP A C 1
ATOM 762 O O . ASP A 1 96 ? 9.136 10.677 2.097 1.00 93.88 96 ASP A O 1
ATOM 766 N N . TRP A 1 97 ? 11.121 9.633 1.953 1.00 94.44 97 TRP A N 1
ATOM 767 C CA . TRP A 1 97 ? 10.560 8.345 1.546 1.00 94.44 97 TRP A CA 1
ATOM 768 C C . TRP A 1 97 ? 9.598 7.747 2.578 1.00 94.44 97 TRP A C 1
ATOM 770 O O . TRP A 1 97 ? 8.685 7.014 2.199 1.00 94.44 97 TRP A O 1
ATOM 780 N N . LYS A 1 98 ? 9.729 8.094 3.867 1.00 95.19 98 LYS A N 1
ATOM 781 C CA . LYS A 1 98 ? 8.847 7.582 4.928 1.00 95.19 98 LYS A CA 1
ATOM 782 C C . LYS A 1 98 ? 7.390 8.001 4.720 1.00 95.19 98 LYS A C 1
ATOM 784 O O . LYS A 1 98 ? 6.471 7.320 5.165 1.00 95.19 98 LYS A O 1
ATOM 789 N N . LYS A 1 99 ? 7.169 9.117 4.016 1.00 94.31 99 LYS A N 1
ATOM 790 C CA . LYS A 1 99 ? 5.839 9.670 3.713 1.00 94.31 99 LYS A CA 1
ATOM 791 C C . LYS A 1 99 ? 5.337 9.317 2.316 1.00 94.31 99 LYS A C 1
ATOM 793 O O . LYS A 1 99 ? 4.199 9.661 1.983 1.00 94.31 99 LYS A O 1
ATOM 798 N N . VAL A 1 100 ? 6.143 8.629 1.509 1.00 95.25 100 VAL A N 1
ATOM 799 C CA . VAL A 1 100 ? 5.718 8.153 0.191 1.00 95.25 100 VAL A CA 1
ATOM 800 C C . VAL A 1 100 ? 4.637 7.098 0.371 1.00 95.25 100 VAL A C 1
ATOM 802 O O . VAL A 1 100 ? 4.728 6.227 1.237 1.00 95.25 100 VAL A O 1
ATOM 805 N N . LYS A 1 101 ? 3.576 7.207 -0.432 1.00 94.25 101 LYS A N 1
ATOM 806 C CA . LYS A 1 101 ? 2.389 6.362 -0.329 1.00 94.25 101 LYS A CA 1
ATOM 807 C C . LYS A 1 101 ? 2.297 5.424 -1.526 1.00 94.25 101 LYS A C 1
ATOM 809 O O . LYS A 1 101 ? 2.285 5.890 -2.657 1.00 94.25 101 LYS A O 1
ATOM 814 N N . LYS A 1 102 ? 2.119 4.128 -1.274 1.00 93.00 102 LYS A N 1
ATOM 815 C CA . LYS A 1 102 ? 1.898 3.093 -2.294 1.00 93.00 102 LYS A CA 1
ATOM 816 C C . LYS A 1 102 ? 0.680 2.248 -1.937 1.00 93.00 102 LYS A C 1
ATOM 818 O O . LYS A 1 102 ? 0.525 1.829 -0.792 1.00 93.00 102 LYS A O 1
ATOM 823 N N . VAL A 1 103 ? -0.245 2.086 -2.888 1.00 92.19 103 VAL A N 1
ATOM 824 C CA . VAL A 1 103 ? -1.520 1.340 -2.735 1.00 92.19 103 VAL A CA 1
ATOM 825 C C . VAL A 1 103 ? -2.257 1.676 -1.421 1.00 92.19 103 VAL A C 1
ATOM 827 O O . VAL A 1 103 ? -2.844 0.846 -0.721 1.00 92.19 103 VAL A O 1
ATOM 830 N N . GLY A 1 104 ? -2.195 2.955 -1.048 1.00 92.69 104 GLY A N 1
ATOM 831 C CA . GLY A 1 104 ? -2.848 3.479 0.140 1.00 92.69 104 GLY A CA 1
ATOM 832 C C . GLY A 1 104 ? -2.094 3.315 1.462 1.00 92.69 104 GLY A C 1
ATOM 833 O O . GLY A 1 104 ? -2.630 3.830 2.437 1.00 92.69 104 GLY A O 1
ATOM 834 N N . SER A 1 105 ? -0.903 2.709 1.537 1.00 94.81 105 SER A N 1
ATOM 835 C CA . SER A 1 105 ? -0.025 2.636 2.733 1.00 94.81 105 SER A CA 1
ATOM 836 C C . SER A 1 105 ? 1.227 3.500 2.584 1.00 94.81 105 SER A C 1
ATOM 838 O O . SER A 1 105 ? 1.623 3.788 1.460 1.00 94.81 105 SER A O 1
ATOM 840 N N . LEU A 1 106 ? 1.808 3.975 3.689 1.00 96.50 106 LEU A N 1
ATOM 841 C CA . LEU A 1 106 ? 3.145 4.585 3.670 1.00 96.50 106 LEU A CA 1
ATOM 842 C C . LEU A 1 106 ? 4.232 3.502 3.637 1.00 96.50 106 LEU A C 1
ATOM 844 O O . LEU A 1 106 ? 3.984 2.394 4.106 1.00 96.50 106 LEU A O 1
ATOM 848 N N . ILE A 1 107 ? 5.396 3.820 3.062 1.00 93.69 107 ILE A N 1
ATOM 849 C CA . ILE A 1 107 ? 6.533 2.883 2.984 1.00 93.69 107 ILE A CA 1
ATOM 850 C C . ILE A 1 107 ? 7.138 2.626 4.371 1.00 93.69 107 ILE A C 1
ATOM 852 O O . ILE A 1 107 ? 7.547 1.505 4.652 1.00 93.69 107 ILE A O 1
ATOM 856 N N . ASP A 1 108 ? 7.204 3.643 5.235 1.00 95.25 108 ASP A N 1
ATOM 857 C CA . ASP A 1 108 ? 7.674 3.459 6.609 1.00 95.25 108 ASP A CA 1
ATOM 858 C C . ASP A 1 108 ? 6.557 2.908 7.501 1.00 95.25 108 ASP A C 1
ATOM 860 O O . ASP A 1 108 ? 5.473 3.491 7.608 1.00 95.25 108 ASP A O 1
ATOM 864 N N . ASP A 1 109 ? 6.848 1.789 8.163 1.00 95.12 109 ASP A N 1
ATOM 865 C CA . ASP A 1 109 ? 5.892 1.087 9.015 1.00 95.12 109 ASP A CA 1
ATOM 866 C C . ASP A 1 109 ? 5.390 1.963 10.166 1.00 95.12 109 ASP A C 1
ATOM 868 O O . ASP A 1 109 ? 4.191 1.989 10.443 1.00 95.12 109 ASP A O 1
ATOM 872 N N . ASN A 1 110 ? 6.273 2.718 10.826 1.00 94.56 110 ASN A N 1
ATOM 873 C CA . ASN A 1 110 ? 5.895 3.530 11.984 1.00 94.56 110 ASN A CA 1
ATOM 874 C C . ASN A 1 110 ? 4.982 4.688 11.579 1.00 94.56 110 ASN A C 1
ATOM 876 O O . ASN A 1 110 ? 3.951 4.920 12.223 1.00 94.56 110 ASN A O 1
ATOM 880 N N . GLU A 1 111 ? 5.332 5.384 10.498 1.00 95.94 111 GLU A N 1
ATOM 881 C CA . GLU A 1 111 ? 4.503 6.444 9.929 1.00 95.94 111 GLU A CA 1
ATOM 882 C C . GLU A 1 111 ? 3.147 5.897 9.450 1.00 95.94 111 GLU A C 1
ATOM 884 O O . GLU A 1 111 ? 2.107 6.515 9.716 1.00 95.94 111 GLU A O 1
ATOM 889 N N . ASP A 1 112 ? 3.101 4.724 8.795 1.00 97.31 112 ASP A N 1
ATOM 890 C CA . ASP A 1 112 ? 1.821 4.139 8.377 1.00 97.31 112 ASP A CA 1
ATOM 891 C C . ASP A 1 112 ? 0.969 3.743 9.584 1.00 97.31 112 ASP A C 1
ATOM 893 O O . ASP A 1 112 ? -0.211 4.101 9.625 1.00 97.31 112 ASP A O 1
ATOM 897 N N . ILE A 1 113 ? 1.545 3.076 10.591 1.00 96.62 113 ILE A N 1
ATOM 898 C CA . ILE A 1 113 ? 0.839 2.661 11.814 1.00 96.62 113 ILE A CA 1
ATOM 899 C C . ILE A 1 113 ? 0.221 3.868 12.517 1.00 96.62 113 ILE A C 1
ATOM 901 O O . ILE A 1 113 ? -0.961 3.825 12.881 1.00 96.62 113 ILE A O 1
ATOM 905 N N . GLU A 1 114 ? 0.973 4.956 12.707 1.00 96.44 114 GLU A N 1
ATOM 906 C CA . GLU A 1 114 ? 0.417 6.145 13.353 1.00 96.44 114 GLU A CA 1
ATOM 907 C C . GLU A 1 114 ? -0.671 6.804 12.513 1.00 96.44 114 GLU A C 1
ATOM 909 O O . GLU A 1 114 ? -1.737 7.163 13.032 1.00 96.44 114 GLU A O 1
ATOM 914 N N . ARG A 1 115 ? -0.493 6.858 11.194 1.00 97.25 115 ARG A N 1
ATOM 915 C CA . ARG A 1 115 ? -1.547 7.330 10.299 1.00 97.25 115 ARG A CA 1
ATOM 916 C C . ARG A 1 115 ? -2.799 6.446 10.375 1.00 97.25 115 ARG A C 1
ATOM 918 O O . ARG A 1 115 ? -3.911 6.977 10.421 1.00 97.25 115 ARG A O 1
ATOM 925 N N . ARG A 1 116 ? -2.674 5.113 10.443 1.00 97.50 116 ARG A N 1
ATOM 926 C CA . ARG A 1 116 ? -3.816 4.186 10.609 1.00 97.50 116 ARG A CA 1
ATOM 927 C C . ARG A 1 116 ? -4.526 4.381 11.938 1.00 97.50 116 ARG A C 1
ATOM 929 O O . ARG A 1 116 ? -5.761 4.389 11.971 1.00 97.50 116 ARG A O 1
ATOM 936 N N . LYS A 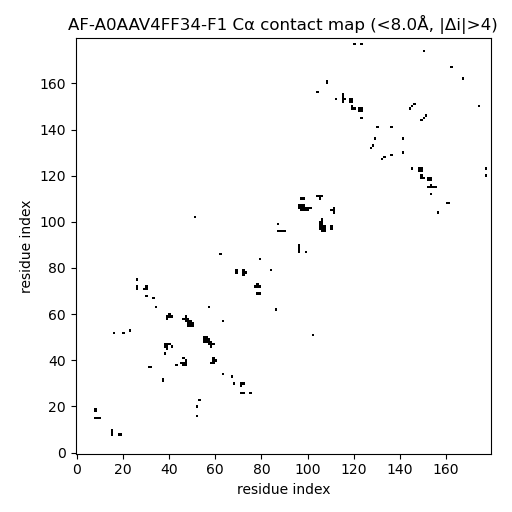1 117 ? -3.783 4.589 13.027 1.00 97.56 117 LYS A N 1
ATOM 937 C CA . LYS A 1 117 ? -4.363 4.924 14.335 1.00 97.56 117 LYS A CA 1
ATOM 938 C C . LYS A 1 117 ? -5.192 6.200 14.243 1.00 97.56 117 LYS A C 1
ATOM 940 O O . LYS A 1 117 ? -6.360 6.173 14.634 1.00 97.56 117 LYS A O 1
ATOM 945 N N . GLN A 1 118 ? -4.650 7.264 13.654 1.00 97.38 118 GLN A N 1
ATOM 946 C CA . GLN A 1 118 ? -5.369 8.525 13.452 1.00 97.38 118 GLN A CA 1
ATOM 947 C C . GLN A 1 118 ? -6.631 8.340 12.597 1.00 97.38 118 GLN A C 1
ATOM 949 O O . GLN A 1 118 ? -7.720 8.726 13.023 1.00 97.38 118 GLN A O 1
ATOM 954 N N . LEU A 1 119 ? -6.524 7.677 11.441 1.00 97.25 119 LEU A N 1
ATOM 955 C CA . LEU A 1 119 ? -7.662 7.420 10.549 1.00 97.25 119 LEU A CA 1
ATOM 956 C C . LEU A 1 119 ? -8.760 6.597 11.234 1.00 97.25 119 LEU A C 1
ATOM 958 O O . LEU A 1 119 ? -9.941 6.941 11.141 1.00 97.25 119 LEU A O 1
ATOM 962 N N . SER A 1 120 ? -8.386 5.539 11.960 1.00 97.19 120 SER A N 1
ATOM 963 C CA . SER A 1 120 ? -9.339 4.715 12.710 1.00 97.19 120 SER A CA 1
ATOM 964 C C . SER A 1 120 ? -10.025 5.514 13.824 1.00 97.19 120 SER A C 1
ATOM 966 O O . SER A 1 120 ? -11.232 5.393 14.027 1.00 97.19 120 SER A O 1
ATOM 968 N N . PHE A 1 121 ? -9.289 6.397 14.504 1.00 95.38 121 PHE A N 1
ATOM 969 C CA . PHE A 1 121 ? -9.842 7.265 15.536 1.00 95.38 121 PHE A CA 1
ATOM 970 C C . PHE A 1 121 ? -10.825 8.289 14.953 1.00 95.38 121 PHE A C 1
ATOM 972 O O . PHE A 1 121 ? -11.907 8.496 15.508 1.00 95.38 121 PHE A O 1
ATOM 979 N N . THR A 1 122 ? -10.504 8.891 13.804 1.00 96.00 122 THR A N 1
ATOM 980 C CA . THR A 1 122 ? -11.427 9.773 13.079 1.00 96.00 122 THR A CA 1
ATOM 981 C C . THR A 1 122 ? -12.685 9.022 12.645 1.00 96.00 122 THR A C 1
ATOM 983 O O . THR A 1 122 ? -13.791 9.541 12.808 1.00 96.00 122 THR A O 1
ATOM 986 N N . ALA A 1 123 ? -12.545 7.797 12.131 1.00 95.38 123 ALA A N 1
ATOM 987 C CA . ALA A 1 123 ? -13.681 6.965 11.743 1.00 95.38 123 ALA A CA 1
ATOM 988 C C . ALA A 1 123 ? -14.588 6.652 12.940 1.00 95.38 123 ALA A C 1
ATOM 990 O O . ALA A 1 123 ? -15.798 6.853 12.855 1.00 95.38 123 ALA A O 1
ATOM 991 N N . LEU A 1 124 ? -14.010 6.259 14.079 1.00 93.38 124 LEU A N 1
ATOM 992 C CA . LEU A 1 124 ? -14.758 6.037 15.316 1.00 93.38 124 LEU A CA 1
ATOM 993 C C . LEU A 1 124 ? -15.470 7.310 15.785 1.00 93.38 124 LEU A C 1
ATOM 995 O O . LEU A 1 124 ? -16.648 7.267 16.128 1.00 93.38 124 LEU A O 1
ATOM 999 N N . SER A 1 125 ? -14.791 8.456 15.724 1.00 91.94 125 SER A N 1
ATOM 1000 C CA . SER A 1 125 ? -15.353 9.743 16.145 1.00 91.94 125 SER A CA 1
ATOM 1001 C C . SER A 1 125 ? -16.590 10.141 15.334 1.00 91.94 125 SER A C 1
ATOM 1003 O O . SER A 1 125 ? -17.539 10.702 15.880 1.00 91.94 125 SER A O 1
ATOM 1005 N N . ARG A 1 126 ? -16.638 9.800 14.039 1.00 91.94 126 ARG A N 1
ATOM 1006 C CA . ARG A 1 126 ? -17.833 10.005 13.196 1.00 91.94 126 ARG A CA 1
ATOM 1007 C C . ARG A 1 126 ? -19.019 9.149 13.640 1.00 91.94 126 ARG A C 1
ATOM 1009 O O . ARG A 1 126 ? -20.167 9.525 13.418 1.00 91.94 126 ARG A O 1
ATOM 1016 N N . LEU A 1 127 ? -18.749 8.029 14.302 1.00 88.56 127 LEU A N 1
ATOM 1017 C CA . LEU A 1 127 ? -19.761 7.135 14.846 1.00 88.56 127 LEU A CA 1
ATOM 1018 C C . LEU A 1 127 ? -20.178 7.505 16.282 1.00 88.56 127 LEU A C 1
ATOM 1020 O O . LEU A 1 127 ? -21.088 6.880 16.823 1.00 88.56 127 LEU A O 1
ATOM 1024 N N . ASN A 1 128 ? -19.604 8.551 16.891 1.00 84.44 128 ASN A N 1
ATOM 1025 C CA . ASN A 1 128 ? -19.881 8.935 18.282 1.00 84.44 128 ASN A CA 1
ATOM 1026 C C . ASN A 1 128 ? -21.371 9.123 18.590 1.00 84.44 128 ASN A C 1
ATOM 1028 O O . ASN A 1 128 ? -21.805 8.789 19.686 1.00 84.44 128 ASN A O 1
ATOM 1032 N N . ASN A 1 129 ? -22.184 9.609 17.647 1.00 80.38 129 ASN A N 1
ATOM 1033 C CA . ASN A 1 129 ? -23.630 9.721 17.871 1.00 80.38 129 ASN A CA 1
ATOM 1034 C C . ASN A 1 129 ? -24.288 8.341 18.085 1.00 80.38 129 ASN A C 1
ATOM 1036 O O . ASN A 1 129 ? -25.126 8.197 18.969 1.00 80.38 129 ASN A O 1
ATOM 1040 N N . LEU A 1 130 ? -23.869 7.315 17.339 1.00 79.25 130 LEU A N 1
ATOM 1041 C CA . LEU A 1 130 ? -24.368 5.942 17.486 1.00 79.25 130 LEU A CA 1
ATOM 1042 C C . LEU A 1 130 ? -23.821 5.264 18.756 1.00 79.25 130 LEU A C 1
ATOM 1044 O O . LEU A 1 130 ? -24.481 4.406 19.342 1.00 79.25 130 LEU A O 1
ATOM 1048 N N . TRP A 1 131 ? -22.616 5.640 19.194 1.00 77.69 131 TRP A N 1
ATOM 1049 C CA . TRP A 1 131 ? -21.984 5.085 20.395 1.00 77.69 131 TRP A CA 1
ATOM 1050 C C . TRP A 1 131 ? -22.511 5.725 21.682 1.00 77.69 131 TRP A C 1
ATOM 1052 O O . TRP A 1 131 ? -22.923 4.986 22.574 1.00 77.69 131 TRP A O 1
ATOM 1062 N N . LEU A 1 132 ? -22.523 7.062 21.747 1.00 70.38 132 LEU A N 1
ATOM 1063 C CA . LEU A 1 132 ? -22.786 7.863 22.950 1.00 70.38 132 LEU A CA 1
ATOM 1064 C C . LEU A 1 132 ? -24.245 8.298 23.111 1.00 70.38 132 LEU A C 1
ATOM 1066 O O . LEU A 1 132 ? -24.690 8.481 24.239 1.00 70.38 132 LEU A O 1
ATOM 1070 N N . LYS A 1 133 ? -24.981 8.523 22.014 1.00 66.75 133 LYS A N 1
ATOM 1071 C CA . LYS A 1 133 ? -26.343 9.086 22.088 1.00 66.75 133 LYS A CA 1
ATOM 1072 C C . LYS A 1 133 ? -27.438 8.046 21.899 1.00 66.75 133 LYS A C 1
ATOM 1074 O O . LYS A 1 133 ? -28.555 8.274 22.354 1.00 66.75 133 LYS A O 1
ATOM 1079 N N . ASP A 1 134 ? -27.139 6.930 21.235 1.00 64.25 134 ASP A N 1
ATOM 1080 C CA . ASP A 1 134 ? -28.157 5.952 20.864 1.00 64.25 134 ASP A CA 1
ATOM 1081 C C . ASP A 1 134 ? -28.027 4.626 21.635 1.00 64.25 134 ASP A C 1
ATOM 1083 O O . ASP A 1 134 ? -27.146 3.791 21.386 1.00 64.25 134 ASP A O 1
ATOM 1087 N N . ASN A 1 135 ? -28.952 4.423 22.576 1.00 72.44 135 ASN A N 1
ATOM 1088 C CA . ASN A 1 135 ? -29.138 3.160 23.296 1.00 72.44 135 ASN A CA 1
ATOM 1089 C C . ASN A 1 135 ? -30.037 2.171 22.534 1.00 72.44 135 ASN A C 1
ATOM 1091 O O . ASN A 1 135 ? -30.261 1.061 23.012 1.00 72.44 135 ASN A O 1
ATOM 1095 N N . LYS A 1 136 ? -30.552 2.534 21.349 1.00 80.75 136 LYS A N 1
ATOM 1096 C CA . LYS A 1 136 ? -31.408 1.651 20.537 1.00 80.75 136 LYS A CA 1
ATOM 1097 C C . LYS A 1 136 ? -30.616 0.569 19.805 1.00 80.75 136 LYS A C 1
ATOM 1099 O O . LYS A 1 136 ? -31.190 -0.428 19.370 1.00 80.75 136 LYS A O 1
ATOM 1104 N N . ILE A 1 137 ? -29.303 0.745 19.664 1.00 86.44 137 ILE A N 1
ATOM 1105 C CA . ILE A 1 137 ? -28.431 -0.211 18.978 1.00 86.44 137 ILE A CA 1
ATOM 1106 C C . ILE A 1 137 ? -27.836 -1.177 19.998 1.00 86.44 137 ILE A C 1
ATOM 1108 O O . ILE A 1 137 ? -27.124 -0.775 20.920 1.00 86.44 137 ILE A O 1
ATOM 1112 N N . LYS A 1 138 ? -28.081 -2.473 19.788 1.00 89.38 138 LYS A N 1
ATOM 1113 C CA . LYS A 1 138 ? -27.509 -3.545 20.610 1.00 89.38 138 LYS A CA 1
ATOM 1114 C C . LYS A 1 138 ? -25.982 -3.517 20.545 1.00 89.38 138 LYS A C 1
ATOM 1116 O O . LYS A 1 138 ? -25.403 -3.326 19.475 1.00 89.38 138 LYS A O 1
ATOM 1121 N N . THR A 1 139 ? -25.324 -3.826 21.661 1.00 88.81 139 THR A N 1
ATOM 1122 C CA . THR A 1 139 ? -23.856 -3.913 21.748 1.00 88.81 139 THR A CA 1
ATOM 1123 C C . THR A 1 139 ? -23.264 -4.830 20.678 1.00 88.81 139 THR A C 1
ATOM 1125 O O . THR A 1 139 ? -22.268 -4.478 20.055 1.00 88.81 139 THR A O 1
ATOM 1128 N N . ALA A 1 140 ? -23.915 -5.961 20.388 1.00 91.25 140 ALA A N 1
ATOM 1129 C CA . ALA A 1 140 ? -23.491 -6.873 19.325 1.00 91.25 140 ALA A CA 1
ATOM 1130 C C . ALA A 1 140 ? -23.391 -6.175 17.953 1.00 91.25 140 ALA A C 1
ATOM 1132 O O . ALA A 1 140 ? -22.398 -6.334 17.245 1.00 91.25 140 ALA A O 1
ATOM 1133 N N . THR A 1 141 ? -24.371 -5.339 17.604 1.00 91.38 141 THR A N 1
ATOM 1134 C CA . THR A 1 141 ? -24.363 -4.554 16.363 1.00 91.38 141 THR A CA 1
ATOM 1135 C C . THR A 1 141 ? -23.279 -3.477 16.389 1.00 91.38 141 THR A C 1
ATOM 1137 O O . THR A 1 141 ? -22.579 -3.313 15.393 1.00 91.38 141 THR A O 1
ATOM 1140 N N . LYS A 1 142 ? -23.066 -2.794 17.526 1.00 89.75 142 LYS A N 1
ATOM 1141 C CA . LYS A 1 142 ? -21.961 -1.824 17.684 1.00 89.75 142 LYS A CA 1
ATOM 1142 C C . LYS A 1 142 ? -20.595 -2.484 17.450 1.00 89.75 142 LYS A C 1
ATOM 1144 O O . LYS A 1 142 ? -19.753 -1.921 16.756 1.00 89.75 142 LYS A O 1
ATOM 1149 N N . VAL A 1 143 ? -20.393 -3.707 17.950 1.00 91.44 143 VAL A N 1
ATOM 1150 C CA . VAL A 1 143 ? -19.161 -4.484 17.724 1.00 91.44 143 VAL A CA 1
ATOM 1151 C C . VAL A 1 143 ? -18.982 -4.851 16.248 1.00 91.44 143 VAL A C 1
ATOM 1153 O O . VAL A 1 143 ? -17.867 -4.754 15.737 1.00 91.44 143 VAL A O 1
ATOM 1156 N N . ILE A 1 144 ? -20.050 -5.249 15.547 1.00 93.75 144 ILE A N 1
ATOM 1157 C CA . ILE A 1 144 ? -19.992 -5.523 14.100 1.00 93.75 144 ILE A CA 1
ATOM 1158 C C . ILE A 1 144 ? -19.596 -4.253 13.339 1.00 93.75 144 ILE A C 1
ATOM 1160 O O . ILE A 1 144 ? -18.646 -4.282 12.562 1.00 93.75 144 ILE A O 1
ATOM 1164 N N . LEU A 1 145 ? -20.260 -3.127 13.617 1.00 92.56 145 LEU A N 1
ATOM 1165 C CA . LEU A 1 145 ? -19.951 -1.841 12.987 1.00 92.56 145 LEU A CA 1
ATOM 1166 C C . LEU A 1 145 ? -18.502 -1.417 13.243 1.00 92.56 145 LEU A C 1
ATOM 1168 O O . LEU A 1 145 ? -17.809 -1.013 12.314 1.00 92.56 145 LEU A O 1
ATOM 1172 N N . TYR A 1 146 ? -18.018 -1.564 14.477 1.00 94.00 146 TYR A N 1
ATOM 1173 C CA . TYR A 1 146 ? -16.625 -1.286 14.810 1.00 94.00 146 TYR A CA 1
ATOM 1174 C C . TYR A 1 146 ? -15.654 -2.136 13.985 1.00 94.00 146 TYR A C 1
ATOM 1176 O O . TYR A 1 146 ? -14.709 -1.606 13.400 1.00 94.00 146 TYR A O 1
ATOM 1184 N N . LYS A 1 147 ? -15.882 -3.455 13.915 1.00 95.44 147 LYS A N 1
ATOM 1185 C CA . LYS A 1 147 ? -15.022 -4.366 13.149 1.00 95.44 147 LYS A CA 1
ATOM 1186 C C . LYS A 1 147 ? -14.975 -3.978 11.669 1.00 95.44 147 LYS A C 1
ATOM 1188 O O . LYS A 1 147 ? -13.890 -3.928 11.098 1.00 95.44 147 LYS A O 1
ATOM 1193 N N . SER A 1 148 ? -16.126 -3.661 11.082 1.00 95.69 148 SER A N 1
ATOM 1194 C CA . SER A 1 148 ? -16.242 -3.379 9.649 1.00 95.69 148 SER A CA 1
ATOM 1195 C C . SER A 1 148 ? -15.787 -1.977 9.243 1.00 95.69 148 SER A C 1
ATOM 1197 O O . SER A 1 148 ? -15.306 -1.814 8.126 1.00 95.69 148 SER A O 1
ATOM 1199 N N . LEU A 1 149 ? -15.933 -0.969 10.111 1.00 95.31 149 LEU A N 1
ATOM 1200 C CA . LEU A 1 149 ? -15.701 0.441 9.754 1.00 95.31 149 LEU A CA 1
ATOM 1201 C C . LEU A 1 149 ? -14.477 1.070 10.421 1.00 95.31 149 LEU A C 1
ATOM 1203 O O . LEU A 1 149 ? -13.963 2.060 9.915 1.00 95.31 149 LEU A O 1
ATOM 1207 N N . VAL A 1 150 ? -14.030 0.545 11.564 1.00 96.38 150 VAL A N 1
ATOM 1208 C CA . VAL A 1 150 ? -12.917 1.126 12.333 1.00 96.38 150 VAL A CA 1
ATOM 1209 C C . VAL A 1 150 ? -11.726 0.180 12.358 1.00 96.38 150 VAL A C 1
ATOM 1211 O O . VAL A 1 150 ? -10.623 0.575 11.986 1.00 96.38 150 VAL A O 1
ATOM 1214 N N . LYS A 1 151 ? -11.937 -1.085 12.748 1.00 96.62 151 LYS A N 1
ATOM 1215 C CA . LYS A 1 151 ? -10.858 -2.082 12.803 1.00 96.62 151 LYS A CA 1
ATOM 1216 C C . LYS A 1 151 ? -10.284 -2.369 11.413 1.00 96.62 151 LYS A C 1
ATOM 1218 O O . LYS A 1 151 ? -9.073 -2.499 11.287 1.00 96.62 151 LYS A O 1
ATOM 1223 N N . SER A 1 152 ? -11.133 -2.426 10.387 1.00 97.25 152 SER A N 1
ATOM 1224 C CA . SER A 1 152 ? -10.713 -2.575 8.986 1.00 97.25 152 SER A CA 1
ATOM 1225 C C . SER A 1 152 ? -9.775 -1.452 8.529 1.00 97.25 152 SER A C 1
ATOM 1227 O O . SER A 1 152 ? -8.796 -1.724 7.848 1.00 97.25 152 SER A O 1
ATOM 1229 N N . ILE A 1 153 ? -10.024 -0.207 8.953 1.00 97.44 153 ILE A N 1
ATOM 1230 C CA . ILE A 1 153 ? -9.149 0.940 8.671 1.00 97.44 153 ILE A CA 1
ATOM 1231 C C . ILE A 1 153 ? -7.842 0.824 9.453 1.00 97.44 153 ILE A C 1
ATOM 1233 O O . ILE A 1 153 ? -6.782 1.066 8.887 1.00 97.44 153 ILE A O 1
ATOM 1237 N N . LEU A 1 154 ? -7.913 0.455 10.737 1.00 97.56 154 LEU A N 1
ATOM 1238 C CA . LEU A 1 154 ? -6.737 0.307 11.597 1.00 97.56 154 LEU A CA 1
ATOM 1239 C C . LEU A 1 154 ? -5.765 -0.759 11.077 1.00 97.56 154 LEU A C 1
ATOM 1241 O O . LEU A 1 154 ? -4.563 -0.580 11.204 1.00 97.56 154 LEU A O 1
ATOM 1245 N N . LEU A 1 155 ? -6.285 -1.856 10.522 1.00 96.56 155 LEU A N 1
ATOM 1246 C CA . LEU A 1 155 ? -5.501 -3.017 10.089 1.00 96.56 155 LEU A CA 1
ATOM 1247 C C . LEU A 1 155 ? -5.315 -3.102 8.570 1.00 96.56 155 LEU A C 1
ATOM 1249 O O . LEU A 1 155 ? -4.877 -4.131 8.060 1.00 96.56 155 LEU A O 1
ATOM 1253 N N . TYR A 1 156 ? -5.669 -2.056 7.825 1.00 96.94 156 TYR A N 1
ATOM 1254 C CA . TYR A 1 156 ? -5.476 -2.063 6.379 1.00 96.94 156 TYR A CA 1
ATOM 1255 C C . TYR A 1 156 ? -3.985 -2.233 6.055 1.00 96.94 156 TYR A C 1
ATOM 1257 O O . TYR A 1 156 ? -3.167 -1.442 6.522 1.00 96.94 156 TYR A O 1
ATOM 1265 N N . ASN A 1 157 ? -3.660 -3.248 5.249 1.00 95.31 157 ASN A N 1
ATOM 1266 C CA . ASN A 1 157 ? -2.297 -3.658 4.893 1.00 95.31 157 ASN A CA 1
ATOM 1267 C C . ASN A 1 157 ? -1.372 -3.938 6.092 1.00 95.31 157 ASN A C 1
ATOM 1269 O O . ASN A 1 157 ? -0.159 -3.930 5.936 1.00 95.31 157 ASN A O 1
ATOM 1273 N N . CYS A 1 158 ? -1.899 -4.265 7.278 1.00 94.38 158 CYS A N 1
ATOM 1274 C CA . CYS A 1 158 ? -1.046 -4.516 8.445 1.00 94.38 158 CYS A CA 1
ATOM 1275 C C . CYS A 1 158 ? -0.099 -5.718 8.285 1.00 94.38 158 CYS A C 1
ATOM 1277 O O . CYS A 1 158 ? 0.850 -5.854 9.046 1.00 94.38 158 CYS A O 1
ATOM 1279 N N . SER A 1 159 ? -0.358 -6.598 7.311 1.00 92.44 159 SER A N 1
ATOM 1280 C CA . SER A 1 159 ? 0.515 -7.724 6.971 1.00 92.44 159 SER A CA 1
ATOM 1281 C C . SER A 1 159 ? 1.846 -7.302 6.349 1.00 92.44 159 SER A C 1
ATOM 1283 O O . SER A 1 159 ? 2.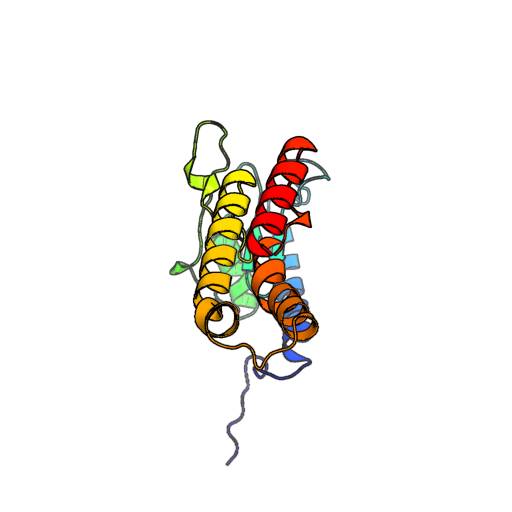730 -8.142 6.242 1.00 92.44 159 SER A O 1
ATOM 1285 N N . THR A 1 160 ? 1.980 -6.051 5.891 1.00 91.25 160 THR A N 1
ATOM 1286 C CA . THR A 1 160 ? 3.237 -5.540 5.325 1.00 91.25 160 THR A CA 1
ATOM 1287 C C . THR A 1 160 ? 4.170 -4.966 6.384 1.00 91.25 160 THR A C 1
ATOM 1289 O O . THR A 1 160 ? 5.333 -4.746 6.079 1.00 91.25 160 THR A O 1
ATOM 1292 N N . TRP A 1 161 ? 3.679 -4.723 7.603 1.00 95.31 161 TRP A N 1
ATOM 1293 C CA . TRP A 1 161 ? 4.481 -4.136 8.670 1.00 95.31 161 TRP A CA 1
ATOM 1294 C C . TRP A 1 161 ? 5.409 -5.167 9.309 1.00 95.31 161 TRP A C 1
ATOM 1296 O O . TRP A 1 161 ? 4.965 -6.235 9.740 1.00 95.31 161 TRP A O 1
ATOM 1306 N N . ALA A 1 162 ? 6.679 -4.812 9.469 1.00 94.00 162 ALA A N 1
ATOM 1307 C CA . ALA A 1 162 ? 7.662 -5.590 10.208 1.00 94.00 162 ALA A CA 1
ATOM 1308 C C . ALA A 1 162 ? 7.569 -5.298 11.719 1.00 94.00 162 ALA A C 1
ATOM 1310 O O . ALA A 1 162 ? 8.495 -4.770 12.333 1.00 94.00 162 ALA A O 1
ATOM 1311 N N . LEU A 1 163 ? 6.426 -5.635 12.329 1.00 93.81 163 LEU A N 1
ATOM 1312 C CA . LEU A 1 163 ? 6.169 -5.366 13.747 1.00 93.81 163 LEU A CA 1
ATOM 1313 C C . LEU A 1 163 ? 7.028 -6.224 14.680 1.00 93.81 163 LEU A C 1
ATOM 1315 O O . LEU A 1 163 ? 7.110 -7.447 14.551 1.00 93.81 163 LEU A O 1
ATOM 1319 N N . THR A 1 164 ? 7.550 -5.594 15.726 1.00 95.31 164 THR A N 1
ATOM 1320 C CA . THR A 1 164 ? 8.020 -6.291 16.925 1.00 95.31 164 THR A CA 1
ATOM 1321 C C . THR A 1 164 ? 6.850 -6.677 17.835 1.00 95.31 164 THR A C 1
ATOM 1323 O O . THR A 1 164 ? 5.787 -6.051 17.824 1.00 95.31 164 THR A O 1
ATOM 1326 N N . HIS A 1 165 ? 7.064 -7.660 18.717 1.00 95.56 165 HIS A N 1
ATOM 1327 C CA . HIS A 1 165 ? 6.062 -8.069 19.712 1.00 95.56 165 HIS A CA 1
ATOM 1328 C C . HIS A 1 165 ? 5.567 -6.886 20.566 1.00 95.56 165 HIS A C 1
ATOM 1330 O O . HIS A 1 165 ? 4.376 -6.731 20.824 1.00 95.56 165 HIS A O 1
ATOM 1336 N N . THR A 1 166 ? 6.479 -5.995 20.962 1.00 95.62 166 THR A N 1
ATOM 1337 C CA . THR A 1 166 ? 6.153 -4.797 21.747 1.00 95.62 166 THR A CA 1
ATOM 1338 C C . THR A 1 166 ? 5.246 -3.830 20.979 1.00 95.62 166 THR A C 1
ATOM 1340 O O . THR A 1 166 ? 4.356 -3.205 21.561 1.00 95.62 166 THR A O 1
ATOM 1343 N N . GLU A 1 167 ? 5.462 -3.658 19.675 1.00 94.75 167 GLU A N 1
ATOM 1344 C CA . GLU A 1 167 ? 4.625 -2.793 18.835 1.00 94.75 167 GLU A CA 1
ATOM 1345 C C . GLU A 1 167 ? 3.244 -3.400 18.607 1.00 94.75 167 GLU A C 1
ATOM 1347 O O . GLU A 1 167 ? 2.241 -2.686 18.693 1.00 94.75 167 GLU A O 1
ATOM 1352 N N . GLU A 1 168 ? 3.174 -4.717 18.421 1.00 94.88 168 GLU A N 1
ATOM 1353 C CA . GLU A 1 168 ? 1.911 -5.442 18.342 1.00 94.88 168 GLU A CA 1
ATOM 1354 C C . GLU A 1 168 ? 1.098 -5.295 19.640 1.00 94.88 168 GLU A C 1
ATOM 1356 O O . GLU A 1 168 ? -0.096 -4.981 19.607 1.00 94.88 168 GLU A O 1
ATOM 1361 N N . GLU A 1 169 ? 1.730 -5.433 20.809 1.00 96.31 169 GLU A N 1
ATOM 1362 C CA . GLU A 1 169 ? 1.077 -5.213 22.103 1.00 96.31 169 GLU A CA 1
ATOM 1363 C C . GLU A 1 169 ? 0.544 -3.784 22.254 1.00 96.31 169 GLU A C 1
ATOM 1365 O O . GLU A 1 169 ? -0.588 -3.588 22.719 1.00 96.31 169 GLU A O 1
ATOM 1370 N N . LYS A 1 170 ? 1.320 -2.779 21.826 1.00 95.69 170 LYS A N 1
ATOM 1371 C CA . LYS A 1 170 ? 0.893 -1.370 21.815 1.00 95.69 170 LYS A CA 1
ATOM 1372 C C . LYS A 1 170 ? -0.301 -1.155 20.887 1.00 95.69 170 LYS A C 1
ATOM 1374 O O . LYS A 1 170 ? -1.257 -0.474 21.272 1.00 95.69 170 LYS A O 1
ATOM 1379 N N . LEU A 1 171 ? -0.284 -1.742 19.691 1.00 95.81 171 LEU A N 1
ATOM 1380 C CA . LEU A 1 171 ? -1.391 -1.667 18.738 1.00 95.81 171 LEU A CA 1
ATOM 1381 C C . LEU A 1 171 ? -2.650 -2.345 19.298 1.00 95.81 171 LEU A C 1
ATOM 1383 O O . LEU A 1 171 ? -3.745 -1.780 19.246 1.00 95.81 171 LEU A O 1
ATOM 1387 N N . ASN A 1 172 ? -2.492 -3.507 19.930 1.00 95.19 172 ASN A N 1
ATOM 1388 C CA . ASN A 1 172 ? -3.567 -4.221 20.609 1.00 95.19 172 ASN A CA 1
ATOM 1389 C C . ASN A 1 172 ? -4.137 -3.423 21.794 1.00 95.19 172 ASN A C 1
ATOM 1391 O O . ASN A 1 172 ? -5.354 -3.381 21.995 1.00 95.19 172 ASN A O 1
ATOM 1395 N N . ALA A 1 173 ? -3.289 -2.750 22.574 1.00 96.00 173 ALA A N 1
ATOM 1396 C CA . ALA A 1 173 ? -3.731 -1.863 23.646 1.00 96.00 173 ALA A CA 1
ATOM 1397 C C . ALA A 1 173 ? -4.531 -0.667 23.103 1.00 96.00 173 ALA A C 1
ATOM 1399 O O . ALA A 1 173 ? -5.589 -0.341 23.650 1.00 96.00 173 ALA A O 1
ATOM 1400 N N . PHE A 1 174 ? -4.076 -0.060 22.002 1.00 96.06 174 PHE A N 1
ATOM 1401 C CA . PHE A 1 174 ? -4.797 1.007 21.305 1.00 96.06 174 PHE A CA 1
ATOM 1402 C C . PHE A 1 174 ? -6.172 0.534 20.807 1.00 96.06 174 PHE A C 1
ATOM 1404 O O . PHE A 1 174 ? -7.187 1.162 21.114 1.00 96.06 174 PHE A O 1
ATOM 1411 N N . HIS A 1 175 ? -6.225 -0.614 20.127 1.00 94.19 175 HIS A N 1
ATOM 1412 C CA . HIS A 1 175 ? -7.461 -1.248 19.663 1.00 94.19 175 HIS A CA 1
ATOM 1413 C C . HIS A 1 175 ? -8.464 -1.469 20.804 1.00 94.19 175 HIS A C 1
ATOM 1415 O O . HIS A 1 175 ? -9.632 -1.100 20.694 1.00 94.19 175 HIS A O 1
ATOM 1421 N N . ARG A 1 176 ? -8.012 -2.011 21.943 1.00 92.94 176 ARG A N 1
ATOM 1422 C CA . ARG A 1 176 ? -8.874 -2.223 23.118 1.00 92.94 176 ARG A CA 1
ATOM 1423 C C . ARG A 1 176 ? -9.385 -0.917 23.720 1.00 92.94 176 ARG A C 1
ATOM 1425 O O . ARG A 1 176 ? -10.512 -0.884 24.201 1.00 92.94 176 ARG A O 1
ATOM 1432 N N . LYS A 1 177 ? -8.588 0.157 23.701 1.00 91.56 177 LYS A N 1
ATOM 1433 C CA . LYS A 1 177 ? -9.002 1.472 24.218 1.00 91.56 177 LYS A CA 1
ATOM 1434 C C . LYS A 1 177 ? -10.175 2.061 23.428 1.00 91.56 177 LYS A C 1
ATOM 1436 O O . LYS A 1 177 ? -10.999 2.737 24.024 1.00 91.56 177 LYS A O 1
ATOM 1441 N N . GLN A 1 178 ? -10.272 1.777 22.131 1.00 87.62 178 GLN A N 1
ATOM 1442 C CA . GLN A 1 178 ? -11.381 2.226 21.278 1.00 87.62 178 GLN A CA 1
ATOM 1443 C C . GLN A 1 178 ? -12.722 1.526 21.563 1.00 87.62 178 GLN A C 1
ATOM 1445 O O . GLN A 1 178 ? -13.760 1.989 21.099 1.00 87.62 178 GLN A O 1
ATOM 1450 N N . LEU A 1 179 ? -12.700 0.396 22.275 1.00 83.56 179 LEU A N 1
ATOM 1451 C CA . LEU A 1 179 ? -13.882 -0.403 22.614 1.00 83.56 179 LEU A CA 1
ATOM 1452 C C . LEU A 1 179 ? -14.391 -0.175 24.044 1.00 83.56 179 LEU A C 1
ATOM 1454 O O . LEU A 1 179 ? -15.373 -0.806 24.434 1.00 83.56 179 LEU A O 1
ATOM 1458 N N . LYS A 1 180 ? -13.704 0.669 24.819 1.00 73.94 180 LYS A N 1
ATOM 1459 C CA . LYS A 1 180 ? -14.147 1.100 26.147 1.00 73.94 180 LYS A CA 1
ATOM 1460 C C . LYS A 1 180 ? -15.147 2.238 26.015 1.00 73.94 180 LYS A C 1
ATOM 1462 O O . LYS A 1 180 ? -16.131 2.207 26.779 1.00 73.94 180 LYS A O 1
#

Mean predicted aligned error: 5.98 Å

Solvent-accessible surface area (backbone atoms only — not comparable to full-atom values): 11182 Å² total; per-residue (Å²): 132,86,85,84,80,91,72,87,67,63,87,89,48,88,58,32,62,59,53,48,49,55,52,50,50,57,51,47,54,56,43,49,74,73,45,96,61,92,60,28,84,71,42,93,85,42,69,36,62,50,77,56,94,87,52,72,48,78,48,63,96,62,83,76,63,59,69,62,46,42,63,54,32,48,79,70,76,42,79,80,62,68,93,75,62,79,86,80,71,93,46,92,94,56,63,70,45,40,71,40,72,54,100,89,40,37,69,28,52,69,58,30,52,53,50,21,49,52,53,20,49,54,46,47,59,74,43,39,60,63,68,76,71,38,84,85,62,53,68,71,57,53,52,51,51,39,50,69,60,21,49,46,50,49,49,60,72,53,89,75,47,88,72,48,72,70,54,48,52,51,51,52,51,52,59,54,61,78,74,109